Protein AF-A0A938VRF1-F1 (afdb_monomer)

Mean predicted aligned error: 13.58 Å

Foldseek 3Di:
DDDDDDDDDDPDPPPVPPPQPPVNVVVCVVVLVVVVCVPVVVVCVVVVVVVVVVVVVVVVVVVLDPDDDDPVRCVVCVVVVNDPDPQAQPPPRPVLQPDLALSSLCSLLVLQLVLLVLLLVLVVQLVVLCVSQVDPPPPPDDGDVVSVCSCVVPSVVSNVSSVVSNVNSLVSSVVSCVVNVSVVSNVVVVVVSVVVVVVSVVVVVVVVVVVVVPDDDDD

pLDDT: mean 71.85, std 14.75, range [42.22, 96.75]

Sequence (219 aa):
MAAAAPPALRPAAQGTERRATFAEELKQLPAWFERTRGTWRGRLAVVGVSAFLGLLVWLVLTRMIPGSLSPAELAGRVLALEAPWSPVPSLDDPRVQRDTGLGTAARIGAPFIIATFWFVAAYHLDRSARRTFRTSLVPGEGHSLAYGITAIGCVFPLIILGLVAGTWGLFALLTWAATQQAWPATIAVLALMLGFAGAVRLANGLLDRRDTLRAPRPR

Secondary structure (DSSP, 8-state):
-PPPPPPP-PPP---------HHHHHHHHHHHHHHHHTTHHHHHHHHHHHHHHHHHHHHHHHHHS-S---HHHHHHHHHTT--SS-SS--TT-HHHHH--SHHHHHHHTHHHHHHHHHHHHHHHHHHHHHHHS-----TTPPPPHHHHHHIIIIIHHHHHHHHHHHHHHHHHHHHHHHHHT-HHHHHHHHHHHHHHHHHHHHHHHHHHHHHHHHSPPP-

Structure (mmCIF, N/CA/C/O backbone):
data_AF-A0A938VRF1-F1
#
_entry.id   AF-A0A938VRF1-F1
#
loop_
_atom_site.group_PDB
_atom_site.id
_atom_site.type_symbol
_atom_site.label_atom_id
_atom_site.label_alt_id
_atom_site.label_comp_id
_atom_site.label_asym_id
_atom_site.label_entity_id
_atom_site.label_seq_id
_atom_site.pdbx_PDB_ins_code
_atom_site.Cartn_x
_atom_site.Cartn_y
_atom_site.Cartn_z
_atom_site.occupancy
_atom_site.B_iso_or_equiv
_atom_site.auth_seq_id
_atom_site.auth_comp_id
_atom_site.auth_asym_id
_atom_site.auth_atom_id
_atom_site.pdbx_PDB_model_num
ATOM 1 N N . MET A 1 1 ? 69.745 -7.690 -20.571 1.00 46.97 1 MET A N 1
ATOM 2 C CA . MET A 1 1 ? 68.313 -7.989 -20.352 1.00 46.97 1 MET A CA 1
ATOM 3 C C . MET A 1 1 ? 67.522 -6.746 -20.721 1.00 46.97 1 MET A C 1
ATOM 5 O O . MET A 1 1 ? 67.597 -5.766 -19.996 1.00 46.97 1 MET A O 1
ATOM 9 N N . ALA A 1 2 ? 66.881 -6.739 -21.891 1.00 42.22 2 ALA A N 1
ATOM 10 C CA . ALA A 1 2 ? 66.100 -5.600 -22.371 1.00 42.22 2 ALA A CA 1
ATOM 11 C C . ALA A 1 2 ? 64.643 -5.756 -21.909 1.00 42.22 2 ALA A C 1
ATOM 13 O O . ALA A 1 2 ? 64.017 -6.777 -22.190 1.00 42.22 2 ALA A O 1
ATOM 14 N N . ALA A 1 3 ? 64.132 -4.775 -21.163 1.00 52.09 3 ALA A N 1
ATOM 15 C CA . ALA A 1 3 ? 62.747 -4.747 -20.710 1.00 52.09 3 ALA A CA 1
ATOM 16 C C . ALA A 1 3 ? 61.825 -4.449 -21.902 1.00 52.09 3 ALA A C 1
ATOM 18 O O . ALA A 1 3 ? 61.960 -3.413 -22.553 1.00 52.09 3 ALA A O 1
ATOM 19 N N . ALA A 1 4 ? 60.910 -5.372 -22.203 1.00 58.31 4 ALA A N 1
ATOM 20 C CA . ALA A 1 4 ? 59.905 -5.187 -23.240 1.00 58.31 4 ALA A CA 1
ATOM 21 C C . ALA A 1 4 ? 58.943 -4.060 -22.834 1.00 58.31 4 ALA A C 1
ATOM 23 O O . ALA A 1 4 ? 58.348 -4.099 -21.756 1.00 58.31 4 ALA A O 1
ATOM 24 N N . ALA A 1 5 ? 58.810 -3.050 -23.695 1.00 65.44 5 ALA A N 1
ATOM 25 C CA . ALA A 1 5 ? 57.874 -1.953 -23.494 1.00 65.44 5 ALA A CA 1
ATOM 26 C C . ALA A 1 5 ? 56.422 -2.476 -23.506 1.00 65.44 5 ALA A C 1
ATOM 28 O O . ALA A 1 5 ? 56.088 -3.316 -24.349 1.00 65.44 5 ALA A O 1
ATOM 29 N N . PRO A 1 6 ? 55.551 -2.004 -22.593 1.00 66.69 6 PRO A N 1
ATOM 30 C CA . PRO A 1 6 ? 54.160 -2.429 -22.554 1.00 66.69 6 PRO A CA 1
ATOM 31 C C . PRO A 1 6 ? 53.427 -2.021 -23.845 1.00 66.69 6 PRO A C 1
ATOM 33 O O . PRO A 1 6 ? 53.694 -0.947 -24.393 1.00 66.69 6 PRO A O 1
ATOM 36 N N . PRO A 1 7 ? 52.503 -2.860 -24.347 1.00 65.12 7 PRO A N 1
ATOM 37 C CA . PRO A 1 7 ? 51.778 -2.587 -25.580 1.00 65.12 7 PRO A CA 1
ATOM 38 C C . PRO A 1 7 ? 50.942 -1.311 -25.440 1.00 65.12 7 PRO A C 1
ATOM 40 O O . PRO A 1 7 ? 50.187 -1.144 -24.482 1.00 65.12 7 PRO A O 1
ATOM 43 N N . ALA A 1 8 ? 51.079 -0.416 -26.419 1.00 65.94 8 ALA A N 1
ATOM 44 C CA . ALA A 1 8 ? 50.323 0.824 -26.495 1.00 65.94 8 ALA A CA 1
ATOM 45 C C . ALA A 1 8 ? 48.814 0.528 -26.507 1.00 65.94 8 ALA A C 1
ATOM 47 O O . ALA A 1 8 ? 48.309 -0.174 -27.388 1.00 65.94 8 ALA A O 1
ATOM 48 N N . LEU A 1 9 ? 48.098 1.072 -25.520 1.00 60.31 9 LEU A N 1
ATOM 49 C CA . LEU A 1 9 ? 46.640 1.047 -25.465 1.00 60.31 9 LEU A CA 1
ATOM 50 C C . LEU A 1 9 ? 46.100 1.721 -26.731 1.00 60.31 9 LEU A C 1
ATOM 52 O O . LEU A 1 9 ? 46.307 2.916 -26.944 1.00 60.31 9 LEU A O 1
ATOM 56 N N . ARG A 1 10 ? 45.425 0.948 -27.591 1.00 57.81 10 ARG A N 1
ATOM 57 C CA . ARG A 1 10 ? 44.712 1.506 -28.744 1.00 57.81 10 ARG A CA 1
ATOM 58 C C . ARG A 1 10 ? 43.669 2.499 -28.221 1.00 57.81 10 ARG A C 1
ATOM 60 O O . ARG A 1 10 ? 42.908 2.118 -27.329 1.00 57.81 10 ARG A O 1
ATOM 67 N N . PRO A 1 11 ? 43.608 3.732 -28.753 1.00 53.81 11 PRO A N 1
ATOM 68 C CA . PRO A 1 11 ? 42.558 4.667 -28.387 1.00 53.81 11 PRO A CA 1
ATOM 69 C C . PRO A 1 11 ? 41.220 3.994 -28.683 1.00 53.81 11 PRO A C 1
ATOM 71 O O . PRO A 1 11 ? 40.970 3.566 -29.813 1.00 53.81 11 PRO A O 1
ATOM 74 N N . ALA A 1 12 ? 40.406 3.827 -27.640 1.00 57.06 12 ALA A N 1
ATOM 75 C CA . ALA A 1 12 ? 39.049 3.335 -27.778 1.00 57.06 12 ALA A CA 1
ATOM 76 C C . ALA A 1 12 ? 38.365 4.222 -28.816 1.00 57.06 12 ALA A C 1
ATOM 78 O O . ALA A 1 12 ? 38.307 5.441 -28.647 1.00 57.06 12 ALA A O 1
ATOM 79 N N . ALA A 1 13 ? 37.938 3.616 -29.924 1.00 51.91 13 ALA A N 1
ATOM 80 C CA . ALA A 1 13 ? 37.176 4.310 -30.940 1.00 51.91 13 ALA A CA 1
ATOM 81 C C . ALA A 1 13 ? 35.995 4.975 -30.229 1.00 51.91 13 ALA A C 1
ATOM 83 O O . ALA A 1 13 ? 35.133 4.284 -29.687 1.00 51.91 13 ALA A O 1
ATOM 84 N N . GLN A 1 14 ? 36.001 6.308 -30.178 1.00 49.12 14 GLN A N 1
ATOM 85 C CA . GLN A 1 14 ? 34.858 7.104 -29.761 1.00 49.12 14 GLN A CA 1
ATOM 86 C C . GLN A 1 14 ? 33.780 6.898 -30.823 1.00 49.12 14 GLN A C 1
ATOM 88 O O . GLN A 1 14 ? 33.615 7.700 -31.740 1.00 49.12 14 GLN A O 1
ATOM 93 N N . GLY A 1 15 ? 33.086 5.762 -30.738 1.00 50.22 15 GLY A N 1
ATOM 94 C CA . GLY A 1 15 ? 31.792 5.601 -31.359 1.00 50.22 15 GLY A CA 1
ATOM 95 C C . GLY A 1 15 ? 30.953 6.740 -30.820 1.00 50.22 15 GLY A C 1
ATOM 96 O O . GLY A 1 15 ? 30.733 6.842 -29.615 1.00 50.22 15 GLY A O 1
ATOM 97 N N . THR A 1 16 ? 30.572 7.656 -31.697 1.00 51.38 16 THR A N 1
ATOM 98 C CA . THR A 1 16 ? 29.577 8.672 -31.398 1.00 51.38 16 THR A CA 1
ATOM 99 C C . THR A 1 16 ? 28.269 7.927 -31.174 1.00 51.38 16 THR A C 1
ATOM 101 O O . THR A 1 16 ? 27.477 7.736 -32.093 1.00 51.38 16 THR A O 1
ATOM 104 N N . GLU A 1 17 ? 28.083 7.426 -29.950 1.00 52.28 17 GLU A N 1
ATOM 105 C CA . GLU A 1 17 ? 26.829 6.877 -29.460 1.00 52.28 17 GLU A CA 1
ATOM 106 C C . GLU A 1 17 ? 25.813 8.002 -29.530 1.00 52.28 17 GLU A C 1
ATOM 108 O O . GLU A 1 17 ? 25.687 8.871 -28.662 1.00 52.28 17 GLU A O 1
ATOM 113 N N . ARG A 1 18 ? 25.140 8.036 -30.673 1.00 57.16 18 ARG A N 1
ATOM 114 C CA . ARG A 1 18 ? 24.023 8.910 -30.938 1.00 57.16 18 ARG A CA 1
ATOM 115 C C . ARG A 1 18 ? 22.974 8.537 -29.902 1.00 57.16 18 ARG A C 1
ATOM 117 O O . ARG A 1 18 ? 22.308 7.517 -30.052 1.00 57.16 18 ARG A O 1
ATOM 124 N N . ARG A 1 19 ? 22.886 9.329 -28.825 1.00 56.84 19 ARG A N 1
ATOM 125 C CA . ARG A 1 19 ? 21.838 9.196 -27.809 1.00 56.84 19 ARG A CA 1
ATOM 126 C C . ARG A 1 19 ? 20.518 9.020 -28.543 1.00 56.84 19 ARG A C 1
ATOM 128 O O . ARG A 1 19 ? 20.143 9.902 -29.321 1.00 56.84 19 ARG A O 1
ATOM 135 N N . ALA A 1 20 ? 19.868 7.879 -28.326 1.00 60.19 20 ALA A N 1
ATOM 136 C CA . ALA A 1 20 ? 18.557 7.622 -28.892 1.00 60.19 20 ALA A CA 1
ATOM 137 C C . ALA A 1 20 ? 17.658 8.810 -28.548 1.00 60.19 20 ALA A C 1
ATOM 139 O O . ALA A 1 20 ? 17.603 9.265 -27.401 1.00 60.19 20 ALA A O 1
ATOM 140 N N . THR A 1 21 ? 17.018 9.378 -29.562 1.00 69.12 21 THR A N 1
ATOM 141 C CA . THR A 1 21 ? 16.115 10.505 -29.333 1.00 69.12 21 THR A CA 1
ATOM 142 C C . THR A 1 21 ? 14.896 10.015 -28.551 1.00 69.12 21 THR A C 1
ATOM 144 O O . THR A 1 21 ? 14.487 8.864 -28.678 1.00 69.12 21 THR A O 1
ATOM 147 N N . PHE A 1 22 ? 14.270 10.882 -27.752 1.00 56.31 22 PHE A N 1
ATOM 148 C CA . PHE A 1 22 ? 13.069 10.541 -26.972 1.00 56.31 22 PHE A CA 1
ATOM 149 C C . PHE A 1 22 ? 11.973 9.861 -27.817 1.00 56.31 22 PHE A C 1
ATOM 151 O O . PHE A 1 22 ? 11.306 8.926 -27.379 1.00 56.31 22 PHE A O 1
ATOM 158 N N . ALA A 1 23 ? 11.833 10.291 -29.073 1.00 68.19 23 ALA A N 1
ATOM 159 C CA . ALA A 1 23 ? 10.910 9.696 -30.031 1.00 68.19 23 ALA A CA 1
ATOM 160 C C . ALA A 1 23 ? 11.277 8.248 -30.411 1.00 68.19 23 ALA A C 1
ATOM 162 O O . ALA A 1 23 ? 10.386 7.443 -30.673 1.00 68.19 23 ALA A O 1
ATOM 163 N N . GLU A 1 24 ? 12.562 7.895 -30.443 1.00 69.88 24 GLU A N 1
ATOM 164 C CA . GLU A 1 24 ? 13.025 6.525 -30.683 1.00 69.88 24 GLU A CA 1
ATOM 165 C C . GLU A 1 24 ? 12.810 5.633 -29.457 1.00 69.88 24 GLU A C 1
ATOM 167 O O . GLU A 1 24 ? 12.367 4.498 -29.625 1.00 69.88 24 GLU A O 1
ATOM 172 N N . GLU A 1 25 ? 13.010 6.143 -28.236 1.00 61.78 25 GLU A N 1
ATOM 173 C CA . GLU A 1 25 ? 12.662 5.408 -27.008 1.00 61.78 25 GLU A CA 1
ATOM 174 C C . GLU A 1 25 ? 11.148 5.132 -26.926 1.00 61.78 25 GLU A C 1
ATOM 176 O O . GLU A 1 25 ? 10.729 4.005 -26.649 1.00 61.78 25 GLU A O 1
ATOM 181 N N . LEU A 1 26 ? 10.306 6.119 -27.263 1.00 63.97 26 LEU A N 1
ATOM 182 C CA . LEU A 1 26 ? 8.848 5.947 -27.324 1.00 63.97 26 LEU A CA 1
ATOM 183 C C . LEU A 1 26 ? 8.405 4.950 -28.404 1.00 63.97 26 LEU A C 1
ATOM 185 O O . LEU A 1 26 ? 7.428 4.227 -28.215 1.00 63.97 26 LEU A O 1
ATOM 189 N N . LYS A 1 27 ? 9.122 4.858 -29.528 1.00 72.31 27 LYS A N 1
ATOM 190 C CA . LYS A 1 27 ? 8.840 3.854 -30.568 1.00 72.31 27 LYS A CA 1
ATOM 191 C C . LYS A 1 27 ? 9.210 2.434 -30.143 1.00 72.31 27 LYS A C 1
ATOM 193 O O . LYS A 1 27 ? 8.680 1.482 -30.710 1.00 72.31 27 LYS A O 1
ATOM 198 N N . GLN A 1 28 ? 10.080 2.270 -29.147 1.00 63.25 28 GLN A N 1
ATOM 199 C CA . GLN A 1 28 ? 10.445 0.959 -28.605 1.00 63.25 28 GLN A CA 1
ATOM 200 C C . GLN A 1 28 ? 9.479 0.465 -27.520 1.00 63.25 28 GLN A C 1
ATOM 202 O O . GLN A 1 28 ? 9.463 -0.729 -27.231 1.00 63.25 28 GLN A O 1
ATOM 207 N N . LEU A 1 29 ? 8.632 1.336 -26.962 1.00 54.84 29 LEU A N 1
ATOM 208 C CA . LEU A 1 29 ? 7.629 0.987 -25.946 1.00 54.84 29 LEU A CA 1
ATOM 209 C C . LEU A 1 29 ? 6.643 -0.118 -26.393 1.00 54.84 29 LEU A C 1
ATOM 211 O O . LEU A 1 29 ? 6.410 -1.043 -25.616 1.00 54.84 29 LEU A O 1
ATOM 215 N N . PRO A 1 30 ? 6.098 -0.119 -27.625 1.00 64.00 30 PRO A N 1
ATOM 216 C CA . PRO A 1 30 ? 5.231 -1.200 -28.107 1.00 64.00 30 PRO A CA 1
ATOM 217 C C . PRO A 1 30 ? 5.966 -2.539 -28.265 1.00 64.00 30 PRO A C 1
ATOM 219 O O . PRO A 1 30 ? 5.498 -3.567 -27.776 1.00 64.00 30 PRO A O 1
ATOM 222 N N . ALA A 1 31 ? 7.159 -2.524 -28.868 1.00 63.03 31 ALA A N 1
ATOM 223 C CA . ALA A 1 31 ? 8.006 -3.712 -28.998 1.00 63.03 31 ALA A CA 1
ATOM 224 C C . ALA A 1 31 ? 8.460 -4.237 -27.622 1.00 63.03 31 ALA A C 1
ATOM 226 O O . ALA A 1 31 ? 8.622 -5.442 -27.416 1.00 63.03 31 ALA A O 1
ATOM 227 N N . TRP A 1 32 ? 8.621 -3.338 -26.649 1.00 55.91 32 TRP A N 1
ATOM 228 C CA . TRP A 1 32 ? 8.834 -3.663 -25.245 1.00 55.91 32 TRP A CA 1
ATOM 229 C C . TRP A 1 32 ? 7.612 -4.350 -24.630 1.00 55.91 32 TRP A C 1
ATOM 231 O O . TRP A 1 32 ? 7.782 -5.406 -24.015 1.00 55.91 32 TRP A O 1
ATOM 241 N N . PHE A 1 33 ? 6.395 -3.831 -24.845 1.00 56.38 33 PHE A N 1
ATOM 242 C CA . PHE A 1 33 ? 5.142 -4.482 -24.436 1.00 56.38 33 PHE A CA 1
ATOM 243 C C . PHE A 1 33 ? 5.003 -5.887 -25.051 1.00 56.38 33 PHE A C 1
ATOM 245 O O . PHE A 1 33 ? 4.548 -6.817 -24.385 1.00 56.38 33 PHE A O 1
ATOM 252 N N . GLU A 1 34 ? 5.458 -6.088 -26.289 1.00 55.91 34 GLU A N 1
ATOM 253 C CA . GLU A 1 34 ? 5.467 -7.400 -26.946 1.00 55.91 34 GLU A CA 1
ATOM 254 C C . GLU A 1 34 ? 6.535 -8.350 -26.407 1.00 55.91 34 GLU A C 1
ATOM 256 O O . GLU A 1 34 ? 6.239 -9.507 -26.111 1.00 55.91 34 GLU A O 1
ATOM 261 N N . ARG A 1 35 ? 7.767 -7.886 -26.183 1.00 55.47 35 ARG A N 1
ATOM 262 C CA . ARG A 1 35 ? 8.837 -8.725 -25.614 1.00 55.47 35 ARG A CA 1
ATOM 263 C C . ARG A 1 35 ? 8.510 -9.148 -24.182 1.00 55.47 35 ARG A C 1
ATOM 265 O O . ARG A 1 35 ? 8.845 -10.244 -23.735 1.00 55.47 35 ARG A O 1
ATOM 272 N N . THR A 1 36 ? 7.771 -8.302 -23.477 1.00 49.38 36 THR A N 1
ATOM 273 C CA . THR A 1 36 ? 7.249 -8.606 -22.156 1.00 49.38 36 THR A CA 1
ATOM 274 C C . THR A 1 36 ? 6.018 -9.536 -22.161 1.00 49.38 36 THR A C 1
ATOM 276 O O . THR A 1 36 ? 5.775 -10.193 -21.145 1.00 49.38 36 THR A O 1
ATOM 279 N N . ARG A 1 37 ? 5.313 -9.733 -23.292 1.00 46.88 37 ARG A N 1
ATOM 280 C CA . ARG A 1 37 ? 4.251 -10.761 -23.435 1.00 46.88 37 ARG A CA 1
ATOM 281 C C . ARG A 1 37 ? 4.771 -12.203 -23.363 1.00 46.88 37 ARG A C 1
ATOM 283 O O . ARG A 1 37 ? 4.011 -13.086 -22.975 1.00 46.88 37 ARG A O 1
ATOM 290 N N . GLY A 1 38 ? 6.052 -12.466 -23.644 1.00 47.62 38 GLY A N 1
ATOM 291 C CA . GLY A 1 38 ? 6.621 -13.829 -23.682 1.00 47.62 38 GLY A CA 1
ATOM 292 C C . GLY A 1 38 ? 6.593 -14.605 -22.352 1.00 47.62 38 GLY A C 1
ATOM 293 O O . GLY A 1 38 ? 6.710 -15.826 -22.337 1.00 47.62 38 GLY A O 1
ATOM 294 N N . THR A 1 39 ? 6.367 -13.926 -21.222 1.00 60.56 39 THR A N 1
ATOM 295 C CA . THR A 1 39 ? 6.180 -14.536 -19.887 1.00 60.56 39 THR A CA 1
ATOM 296 C C . THR A 1 39 ? 4.720 -14.479 -19.421 1.00 60.56 39 THR A C 1
ATOM 298 O O . THR A 1 39 ? 4.440 -14.457 -18.222 1.00 60.56 39 THR A O 1
ATOM 301 N N . TRP A 1 40 ? 3.778 -14.472 -20.372 1.00 53.50 40 TRP A N 1
ATOM 302 C CA . TRP A 1 40 ? 2.325 -14.392 -20.177 1.00 53.50 40 TRP A CA 1
ATOM 303 C C . TRP A 1 40 ? 1.804 -15.260 -19.026 1.00 53.50 40 TRP A C 1
ATOM 305 O O . TRP A 1 40 ? 1.057 -14.758 -18.198 1.00 53.50 40 TRP A O 1
ATOM 315 N N . ARG A 1 41 ? 2.259 -16.514 -18.889 1.00 58.59 41 ARG A N 1
ATOM 316 C CA . ARG A 1 41 ? 1.815 -17.417 -17.808 1.00 58.59 41 ARG A CA 1
ATOM 317 C C . ARG A 1 41 ? 2.251 -16.959 -1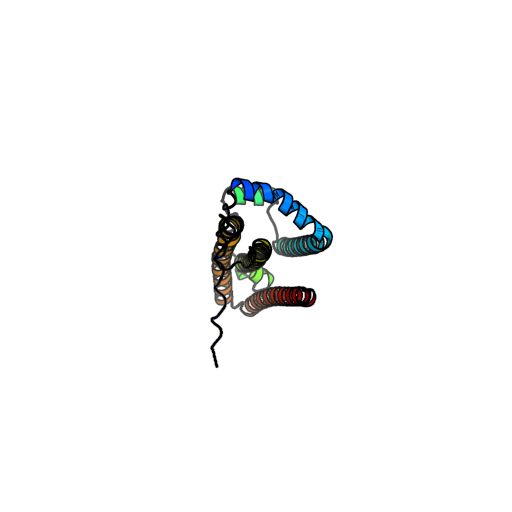6.414 1.00 58.59 41 ARG A C 1
ATOM 319 O O . ARG A 1 41 ? 1.465 -17.020 -15.478 1.00 58.59 41 ARG A O 1
ATOM 326 N N . GLY A 1 42 ? 3.486 -16.474 -16.274 1.00 56.44 42 GLY A N 1
ATOM 327 C CA . GLY A 1 42 ? 3.994 -15.959 -14.999 1.00 56.44 42 GLY A CA 1
ATOM 328 C C . GLY A 1 42 ? 3.352 -14.625 -14.627 1.00 56.44 42 GLY A C 1
ATOM 329 O O . GLY A 1 42 ? 3.026 -14.395 -13.469 1.00 56.44 42 GLY A O 1
ATOM 330 N N . ARG A 1 43 ? 3.096 -13.770 -15.621 1.00 54.28 43 ARG A N 1
ATOM 331 C CA . ARG A 1 43 ? 2.414 -12.487 -15.414 1.00 54.28 43 ARG A CA 1
ATOM 332 C C . ARG A 1 43 ? 0.937 -12.653 -15.138 1.00 54.28 43 ARG A C 1
ATOM 334 O O . ARG A 1 43 ? 0.442 -11.981 -14.255 1.00 54.28 43 ARG A O 1
ATOM 341 N N . LEU A 1 44 ? 0.255 -13.564 -15.826 1.00 62.78 44 LEU A N 1
ATOM 342 C CA . LEU A 1 44 ? -1.112 -13.942 -15.492 1.00 62.78 44 LEU A CA 1
ATOM 343 C C . LEU A 1 44 ? -1.206 -14.518 -14.091 1.00 62.78 44 LEU A C 1
ATOM 345 O O . LEU A 1 44 ? -2.163 -14.223 -13.396 1.00 62.78 44 LEU A O 1
ATOM 349 N N . ALA A 1 45 ? -0.234 -15.332 -13.674 1.00 62.00 45 ALA A N 1
ATOM 350 C CA . ALA A 1 45 ? -0.221 -15.853 -12.318 1.00 62.00 45 ALA A CA 1
ATOM 351 C C . ALA A 1 45 ? -0.045 -14.715 -11.308 1.00 62.00 45 ALA A C 1
ATOM 353 O O . ALA A 1 45 ? -0.789 -14.656 -10.343 1.00 62.00 45 ALA A O 1
ATOM 354 N N . VAL A 1 46 ? 0.870 -13.771 -11.546 1.00 52.62 46 VAL A N 1
ATOM 355 C CA . VAL A 1 46 ? 1.073 -12.623 -10.646 1.00 52.62 46 VAL A CA 1
ATOM 356 C C . VAL A 1 46 ? -0.123 -11.671 -10.667 1.00 52.62 46 VAL A C 1
ATOM 358 O O . VAL A 1 46 ? -0.647 -11.364 -9.611 1.00 52.62 46 VAL A O 1
ATOM 361 N N . VAL A 1 47 ? -0.604 -11.251 -11.838 1.00 58.72 47 VAL A N 1
ATOM 362 C CA . VAL A 1 47 ? -1.786 -10.385 -11.989 1.00 58.72 47 VAL A CA 1
ATOM 363 C C . VAL A 1 47 ? -3.030 -11.077 -11.450 1.00 58.72 47 VAL A C 1
ATOM 365 O O . VAL A 1 47 ? -3.812 -10.442 -10.764 1.00 58.72 47 VAL A O 1
ATOM 368 N N . GLY A 1 48 ? -3.195 -12.374 -11.699 1.00 64.62 48 GLY A N 1
ATOM 369 C CA . GLY A 1 48 ? -4.297 -13.180 -11.187 1.00 64.62 48 GLY A CA 1
ATOM 370 C C . GLY A 1 48 ? -4.244 -13.324 -9.672 1.00 64.62 48 GLY A C 1
ATOM 371 O O . GLY A 1 48 ? -5.253 -13.113 -9.018 1.00 64.62 48 GLY A O 1
ATOM 372 N N . VAL A 1 49 ? -3.070 -13.593 -9.095 1.00 61.53 49 VAL A N 1
ATOM 373 C CA . VAL A 1 49 ? -2.871 -13.654 -7.639 1.00 61.53 49 VAL A CA 1
ATOM 374 C C . VAL A 1 49 ? -3.067 -12.278 -7.008 1.00 61.53 49 VAL A C 1
ATOM 376 O O . VAL A 1 49 ? -3.743 -12.183 -5.994 1.00 61.53 49 VAL A O 1
ATOM 379 N N . SER A 1 50 ? -2.551 -11.206 -7.610 1.00 52.56 50 SER A N 1
ATOM 380 C CA . SER A 1 50 ? -2.735 -9.830 -7.137 1.00 52.56 50 SER A CA 1
ATOM 381 C C . SER A 1 50 ? -4.183 -9.362 -7.262 1.00 52.56 50 SER A C 1
ATOM 383 O O . SER A 1 50 ? -4.685 -8.735 -6.338 1.00 52.56 50 SER A O 1
ATOM 385 N N . ALA A 1 51 ? -4.875 -9.689 -8.354 1.00 64.31 51 ALA A N 1
ATOM 386 C CA . ALA A 1 51 ? -6.292 -9.393 -8.540 1.00 64.31 51 ALA A CA 1
ATOM 387 C C . ALA A 1 51 ? -7.157 -10.230 -7.597 1.00 64.31 51 ALA A C 1
ATOM 389 O O . ALA A 1 51 ? -8.106 -9.707 -7.033 1.00 64.31 51 ALA A O 1
ATOM 390 N N . PHE A 1 52 ? -6.805 -11.497 -7.366 1.00 71.19 52 PHE A N 1
ATOM 391 C CA . PHE A 1 52 ? -7.485 -12.363 -6.410 1.00 71.19 52 PHE A CA 1
ATOM 392 C C . PHE A 1 52 ? -7.282 -11.883 -4.971 1.00 71.19 52 PHE A C 1
ATOM 394 O O . PHE A 1 52 ? -8.255 -11.758 -4.243 1.00 71.19 52 PHE A O 1
ATOM 401 N N . LEU A 1 53 ? -6.053 -11.547 -4.567 1.00 61.06 53 LEU A N 1
ATOM 402 C CA . LEU A 1 53 ? -5.759 -10.950 -3.259 1.00 61.06 53 LEU A CA 1
ATOM 403 C C . LEU A 1 53 ? -6.426 -9.584 -3.109 1.00 61.06 53 LEU A C 1
ATOM 405 O O . LEU A 1 53 ? -7.002 -9.314 -2.065 1.00 61.06 53 LEU A O 1
ATOM 409 N N . GLY A 1 54 ? -6.397 -8.747 -4.147 1.00 60.62 54 GLY A N 1
ATOM 410 C CA . GLY A 1 54 ? -7.079 -7.456 -4.172 1.00 60.62 54 GLY A CA 1
ATOM 411 C C . GLY A 1 54 ? -8.592 -7.605 -4.042 1.00 60.62 54 GLY A C 1
ATOM 412 O O . GLY A 1 54 ? -9.200 -6.911 -3.236 1.00 60.62 54 GLY A O 1
ATOM 413 N N . LEU A 1 55 ? -9.192 -8.561 -4.757 1.00 64.75 55 LEU A N 1
ATOM 414 C CA . LEU A 1 55 ? -10.612 -8.899 -4.667 1.00 64.75 55 LEU A CA 1
ATOM 415 C C . LEU A 1 55 ? -10.962 -9.505 -3.304 1.00 64.75 55 LEU A C 1
ATOM 417 O O . LEU A 1 55 ? -12.007 -9.183 -2.757 1.00 64.75 55 LEU A O 1
ATOM 421 N N . LEU A 1 56 ? -10.100 -10.348 -2.735 1.00 66.81 56 LEU A N 1
ATOM 422 C CA . LEU A 1 56 ? -10.283 -10.934 -1.409 1.00 66.81 56 LEU A CA 1
ATOM 423 C C . LEU A 1 56 ? -10.234 -9.846 -0.334 1.00 66.81 56 LEU A C 1
ATOM 425 O O . LEU A 1 56 ? -11.130 -9.777 0.498 1.00 66.81 56 LEU A O 1
ATOM 429 N N . VAL A 1 57 ? -9.235 -8.963 -0.384 1.00 63.59 57 VAL A N 1
ATOM 430 C CA . VAL A 1 57 ? -9.124 -7.798 0.503 1.00 63.59 57 VAL A CA 1
ATOM 431 C C . VAL A 1 57 ? -10.334 -6.888 0.319 1.00 63.59 57 VAL A C 1
ATOM 433 O O . VAL A 1 57 ? -10.941 -6.494 1.305 1.00 63.59 57 VAL A O 1
ATOM 436 N N . TRP A 1 58 ? -10.752 -6.623 -0.918 1.00 64.31 58 TRP A N 1
ATOM 437 C CA . TRP A 1 58 ? -11.955 -5.849 -1.219 1.00 64.31 58 TRP A CA 1
ATOM 438 C C . TRP A 1 58 ? -13.225 -6.490 -0.650 1.00 64.31 58 TRP A C 1
ATOM 440 O O . TRP A 1 58 ? -14.034 -5.807 -0.028 1.00 64.31 58 TRP A O 1
ATOM 450 N N . LEU A 1 59 ? -13.409 -7.800 -0.817 1.00 67.38 59 LEU A N 1
ATOM 451 C CA . LEU A 1 59 ? -14.546 -8.549 -0.278 1.00 67.38 59 LEU A CA 1
ATOM 452 C C . LEU A 1 59 ? -14.537 -8.556 1.252 1.00 67.38 59 LEU A C 1
ATOM 454 O O . LEU A 1 59 ? -15.581 -8.371 1.869 1.00 67.38 59 LEU A O 1
ATOM 458 N N . VAL A 1 60 ? -13.369 -8.718 1.874 1.00 66.19 60 VAL A N 1
ATOM 459 C CA . VAL A 1 60 ? -13.216 -8.629 3.330 1.00 66.19 60 VAL A CA 1
ATOM 460 C C . VAL A 1 60 ? -13.547 -7.217 3.805 1.00 66.19 60 VAL A C 1
ATOM 462 O O . VAL A 1 60 ? -14.352 -7.068 4.717 1.00 66.19 60 VAL A O 1
ATOM 465 N N . LEU A 1 61 ? -13.019 -6.179 3.152 1.00 54.28 61 LEU A N 1
ATOM 466 C CA . LEU A 1 61 ? -13.296 -4.784 3.493 1.00 54.28 61 LEU A CA 1
ATOM 467 C C . LEU A 1 61 ? -14.779 -4.440 3.314 1.00 54.28 61 LEU A C 1
ATOM 469 O O . LEU A 1 61 ? -15.376 -3.870 4.218 1.00 54.28 61 LEU A O 1
ATOM 473 N N . THR A 1 62 ? -15.412 -4.841 2.211 1.00 56.59 62 THR A N 1
ATOM 474 C CA . THR A 1 62 ? -16.845 -4.591 1.962 1.00 56.59 62 THR A CA 1
ATOM 475 C C . THR A 1 62 ? -17.756 -5.380 2.898 1.00 56.59 62 THR A C 1
ATOM 477 O O . THR A 1 62 ? -18.774 -4.854 3.332 1.00 56.59 62 THR A O 1
ATOM 480 N N . ARG A 1 63 ? -17.392 -6.607 3.293 1.00 60.69 63 ARG A N 1
ATOM 481 C CA . ARG A 1 63 ? -18.105 -7.347 4.352 1.00 60.69 63 ARG A CA 1
ATOM 482 C C . ARG A 1 63 ? -17.878 -6.748 5.735 1.00 60.69 63 ARG A C 1
ATOM 484 O O . ARG A 1 63 ? -18.747 -6.865 6.595 1.00 60.69 63 ARG A O 1
ATOM 491 N N . MET A 1 64 ? -16.735 -6.104 5.946 1.00 52.59 64 MET A N 1
ATOM 492 C CA . MET A 1 64 ? -16.417 -5.408 7.184 1.00 52.59 64 MET A CA 1
ATOM 493 C C . MET A 1 64 ? -16.937 -3.972 7.230 1.00 52.59 64 MET A C 1
ATOM 495 O O . MET A 1 64 ? -16.899 -3.403 8.312 1.00 52.59 64 MET A O 1
ATOM 499 N N . ILE A 1 65 ? -17.457 -3.382 6.150 1.00 50.31 65 ILE A N 1
ATOM 500 C CA . ILE A 1 65 ? -18.073 -2.044 6.143 1.00 50.31 65 ILE A CA 1
ATOM 501 C C . ILE A 1 65 ? -19.602 -2.213 6.013 1.00 50.31 65 ILE A C 1
ATOM 503 O O . ILE A 1 65 ? -20.111 -2.409 4.912 1.00 50.31 65 ILE A O 1
ATOM 507 N N . PRO A 1 66 ? -20.362 -2.199 7.125 1.00 43.84 66 PRO A N 1
ATOM 508 C CA . PRO A 1 66 ? -21.808 -2.387 7.096 1.00 43.84 66 PRO A CA 1
ATOM 509 C C . PRO A 1 66 ? -22.507 -1.143 6.526 1.00 43.84 66 PRO A C 1
ATOM 511 O O . PRO A 1 66 ? -22.640 -0.146 7.231 1.00 43.84 66 PRO A O 1
ATOM 514 N N . GLY A 1 67 ? -22.975 -1.233 5.271 1.00 57.75 67 GLY A N 1
ATOM 515 C CA . GLY A 1 67 ? -23.724 -0.180 4.557 1.00 57.75 67 GLY A CA 1
ATOM 516 C C . GLY A 1 67 ? -22.844 1.038 4.227 1.00 57.75 67 GLY A C 1
ATOM 517 O O . GLY A 1 67 ? -21.939 1.377 4.969 1.00 57.75 67 GLY A O 1
ATOM 518 N N . SER A 1 68 ? -22.994 1.776 3.132 1.00 50.28 68 SER A N 1
ATOM 519 C CA . SER A 1 68 ? -24.249 2.210 2.522 1.00 50.28 68 SER A CA 1
ATOM 520 C C . SER A 1 68 ? -24.005 2.969 1.203 1.00 50.28 68 SER A C 1
ATOM 522 O O . SER A 1 68 ? -24.690 3.951 0.942 1.00 50.28 68 SER A O 1
ATOM 524 N N . LEU A 1 69 ? -22.994 2.613 0.403 1.00 56.22 69 LEU A N 1
ATOM 525 C CA . LEU A 1 69 ? -22.704 3.351 -0.834 1.00 56.22 69 LEU A CA 1
ATOM 526 C C . LEU A 1 69 ? -22.577 2.405 -2.019 1.00 56.22 69 LEU A C 1
ATOM 528 O O . LEU A 1 69 ? -21.797 1.450 -1.994 1.00 56.22 69 LEU A O 1
ATOM 532 N N . SER A 1 70 ? -23.360 2.684 -3.059 1.00 68.44 70 SER A N 1
ATOM 533 C CA . SER A 1 70 ? -23.215 2.008 -4.342 1.00 68.44 70 SER A CA 1
ATOM 534 C C . SER A 1 70 ? -21.840 2.336 -4.957 1.00 68.44 70 SER A C 1
ATOM 536 O O . SER A 1 70 ? -21.305 3.426 -4.731 1.00 68.44 70 SER A O 1
ATOM 538 N N . PRO A 1 71 ? -21.234 1.439 -5.760 1.00 60.28 71 PRO A N 1
ATOM 539 C CA . PRO A 1 71 ? -19.940 1.702 -6.400 1.00 60.28 71 PRO A CA 1
ATOM 540 C C . PRO A 1 71 ? -19.920 2.990 -7.238 1.00 60.28 71 PRO A C 1
ATOM 542 O O . PRO A 1 71 ? -18.902 3.677 -7.295 1.00 60.28 71 PRO A O 1
ATOM 545 N N . ALA A 1 72 ? -21.055 3.333 -7.855 1.00 66.31 72 ALA A N 1
ATOM 546 C CA . ALA A 1 72 ? -21.222 4.553 -8.637 1.00 66.31 72 ALA A CA 1
ATOM 547 C C . ALA A 1 72 ? -21.205 5.817 -7.761 1.00 66.31 72 ALA A C 1
ATOM 549 O O . ALA A 1 72 ? -20.555 6.793 -8.125 1.00 66.31 72 ALA A O 1
ATOM 550 N N . GLU A 1 73 ? -21.842 5.797 -6.586 1.00 65.00 73 GLU A N 1
ATOM 551 C CA . GLU A 1 73 ? -21.750 6.905 -5.625 1.00 65.00 73 GLU A CA 1
ATOM 552 C C . GLU A 1 73 ? -20.341 7.056 -5.063 1.00 65.00 73 GLU A C 1
ATOM 554 O O . GLU A 1 73 ? -19.858 8.175 -4.912 1.00 65.00 73 GLU A O 1
ATOM 559 N N . LEU A 1 74 ? -19.659 5.943 -4.778 1.00 58.19 74 LEU A N 1
ATOM 560 C CA . LEU A 1 74 ? -18.278 5.982 -4.307 1.00 58.19 74 LEU A CA 1
ATOM 561 C C . LEU A 1 74 ? -17.368 6.643 -5.355 1.00 58.19 74 LEU A C 1
ATOM 563 O O . LEU A 1 74 ? -16.601 7.544 -5.023 1.00 58.19 74 LEU A O 1
ATOM 567 N N . ALA A 1 75 ? -17.493 6.240 -6.623 1.00 55.66 75 ALA A N 1
ATOM 568 C CA . ALA A 1 75 ? -16.737 6.822 -7.728 1.00 55.66 75 ALA A CA 1
ATOM 569 C C . ALA A 1 75 ? -17.081 8.304 -7.948 1.00 55.66 75 ALA A C 1
ATOM 571 O O . ALA A 1 75 ? -16.175 9.123 -8.090 1.00 55.66 75 ALA A O 1
ATOM 572 N N . GLY A 1 76 ? -18.370 8.658 -7.921 1.00 64.75 76 GLY A N 1
ATOM 573 C CA . GLY A 1 76 ? -18.836 10.035 -8.083 1.00 64.75 76 GLY A CA 1
ATOM 574 C C . GLY A 1 76 ? -18.298 10.969 -7.002 1.00 64.75 76 GLY A C 1
ATOM 575 O O . GLY A 1 76 ? -17.804 12.047 -7.318 1.00 64.75 76 GLY A O 1
ATOM 576 N N . ARG A 1 77 ? -18.302 10.537 -5.736 1.00 59.09 77 ARG A N 1
ATOM 577 C CA . ARG A 1 77 ? -17.787 11.365 -4.640 1.00 59.09 77 ARG A CA 1
ATOM 578 C C . ARG A 1 77 ? -16.258 11.461 -4.618 1.00 59.09 77 ARG A C 1
ATOM 580 O O . ARG A 1 77 ? -15.718 12.526 -4.348 1.00 59.09 77 ARG A O 1
ATOM 587 N N . VAL A 1 78 ? -15.546 10.388 -4.983 1.00 53.56 78 VAL A N 1
ATOM 588 C CA . VAL A 1 78 ? -14.083 10.439 -5.180 1.00 53.56 78 VAL A CA 1
ATOM 589 C C . VAL A 1 78 ? -13.712 11.425 -6.293 1.00 53.56 78 VAL A C 1
ATOM 591 O O . VAL A 1 78 ? -12.785 12.213 -6.122 1.00 53.56 78 VAL A O 1
ATOM 594 N N . LEU A 1 79 ? -14.445 11.417 -7.411 1.00 59.59 79 LEU A N 1
ATOM 595 C CA . LEU A 1 79 ? -14.232 12.350 -8.524 1.00 59.59 79 LEU A CA 1
ATOM 596 C C . LEU A 1 79 ? -14.600 13.796 -8.167 1.00 59.59 79 LEU A C 1
ATOM 598 O O . LEU A 1 79 ? -13.960 14.720 -8.657 1.00 59.59 79 LEU A O 1
ATOM 602 N N . ALA A 1 80 ? -15.595 13.992 -7.301 1.00 65.94 80 ALA A N 1
ATOM 603 C CA . ALA A 1 80 ? -16.003 15.306 -6.815 1.00 65.94 80 ALA A CA 1
ATOM 604 C C . ALA A 1 80 ? -15.061 15.892 -5.747 1.00 65.94 80 ALA A C 1
ATOM 606 O O . ALA A 1 80 ? -15.301 17.006 -5.293 1.00 65.94 80 ALA A O 1
ATOM 607 N N . LEU A 1 81 ? -14.026 15.156 -5.309 1.00 51.69 81 LEU A N 1
ATOM 608 C CA . LEU A 1 81 ? -13.167 15.493 -4.157 1.00 51.69 81 LEU A CA 1
ATOM 609 C C . LEU A 1 81 ? -13.927 15.701 -2.831 1.00 51.69 81 LEU A C 1
ATOM 611 O O . LEU A 1 81 ? -13.309 15.967 -1.800 1.00 51.69 81 LEU A O 1
ATOM 615 N N . GLU A 1 82 ? -15.245 15.517 -2.815 1.00 47.69 82 GLU A N 1
ATOM 616 C CA . GLU A 1 82 ? -16.041 15.390 -1.607 1.00 47.69 82 GLU A CA 1
ATOM 617 C C . GLU A 1 82 ? -15.727 14.027 -1.009 1.00 47.69 82 GLU A C 1
ATOM 619 O O . GLU A 1 82 ? -16.294 13.022 -1.418 1.00 47.69 82 GLU A O 1
ATOM 624 N N . ALA A 1 83 ? -14.799 13.940 -0.061 1.00 48.09 83 ALA A N 1
ATOM 625 C CA . ALA A 1 83 ? -14.572 12.679 0.629 1.00 48.09 83 ALA A CA 1
ATOM 626 C C . ALA A 1 83 ? -15.857 12.300 1.420 1.00 48.09 83 ALA A C 1
ATOM 628 O O . ALA A 1 83 ? -16.119 12.924 2.445 1.00 48.09 83 ALA A O 1
ATOM 629 N N . PRO A 1 84 ? -16.647 11.256 1.045 1.00 42.28 84 PRO A N 1
ATOM 630 C CA . PRO A 1 84 ? -17.793 10.766 1.839 1.00 42.28 84 PRO A CA 1
ATOM 631 C C . PRO A 1 84 ? -17.438 10.249 3.233 1.00 42.28 84 PRO A C 1
ATOM 633 O O . PRO A 1 84 ? -18.304 9.838 3.999 1.00 42.28 84 PRO A O 1
ATOM 636 N N . TRP A 1 85 ? -16.152 10.179 3.512 1.00 49.59 85 TRP A N 1
ATOM 637 C CA . TRP A 1 85 ? -15.517 9.550 4.633 1.00 49.59 85 TRP A CA 1
ATOM 638 C C . TRP A 1 85 ? -15.025 10.739 5.439 1.00 49.59 85 TRP A C 1
ATOM 640 O O . TRP A 1 85 ? -14.108 11.428 4.996 1.00 49.59 85 TRP A O 1
ATOM 650 N N . SER A 1 86 ? -15.599 10.972 6.621 1.00 48.69 86 SER A N 1
ATOM 651 C CA . SER A 1 86 ? -14.766 11.544 7.676 1.00 48.69 86 SER A CA 1
ATOM 652 C C . SER A 1 86 ? -13.596 10.563 7.804 1.00 48.69 86 SER A C 1
ATOM 654 O O . SER A 1 86 ? -13.849 9.403 8.142 1.00 48.69 86 SER A O 1
ATOM 656 N N . PRO A 1 87 ? -12.356 10.935 7.425 1.00 57.88 87 PRO A N 1
ATOM 657 C CA . PRO A 1 87 ? -11.276 9.969 7.190 1.00 57.88 87 PRO A CA 1
ATOM 658 C C . PRO A 1 87 ? -10.872 9.214 8.461 1.00 57.88 87 PRO A C 1
ATOM 660 O O . PRO A 1 87 ? -10.139 8.230 8.406 1.00 57.88 87 PRO A O 1
ATOM 663 N N . VAL A 1 88 ? -11.388 9.661 9.599 1.00 55.59 88 VAL A N 1
ATOM 664 C CA . VAL A 1 88 ? -11.413 8.962 10.869 1.00 55.59 88 VAL A CA 1
ATOM 665 C C . VAL A 1 88 ? -12.823 9.183 11.422 1.00 55.59 88 VAL A C 1
ATOM 667 O O . VAL A 1 88 ? -13.283 10.334 11.428 1.00 55.59 88 VAL A O 1
ATOM 670 N N . PRO A 1 89 ? -13.559 8.134 11.824 1.00 62.41 89 PRO A N 1
ATOM 671 C CA . PRO A 1 89 ? -14.781 8.352 12.584 1.00 62.41 89 PRO A CA 1
ATOM 672 C C . PRO A 1 89 ? -14.415 9.167 13.828 1.00 62.41 89 PRO A C 1
ATOM 674 O O . PRO A 1 89 ? -13.376 8.923 14.444 1.00 62.41 89 PRO A O 1
ATOM 677 N N . SER A 1 90 ? -15.218 10.184 14.144 1.00 67.06 90 SER A N 1
ATOM 678 C CA . SER A 1 90 ? -14.980 11.023 15.321 1.00 67.06 90 SER A CA 1
ATOM 679 C C . SER A 1 90 ? -14.761 10.137 16.553 1.00 67.06 90 SER A C 1
ATOM 681 O O . SER A 1 90 ? -15.394 9.087 16.676 1.00 67.06 90 SER A O 1
ATOM 683 N N . LEU A 1 91 ? -13.911 10.558 17.493 1.00 63.16 91 LEU A N 1
ATOM 684 C CA . LEU A 1 91 ? -13.860 9.916 18.816 1.00 63.16 91 LEU A CA 1
ATOM 685 C C . LEU A 1 91 ? -15.238 9.953 19.510 1.00 63.16 91 LEU A C 1
ATOM 687 O O . LEU A 1 91 ? -15.535 9.107 20.355 1.00 63.16 91 LEU A O 1
ATOM 691 N N . ASP A 1 92 ? -16.096 10.881 19.087 1.00 71.25 92 ASP A N 1
ATOM 692 C CA . ASP A 1 92 ? -17.481 11.023 19.526 1.00 71.25 92 ASP A CA 1
ATOM 693 C C . ASP A 1 92 ? -18.469 10.138 18.744 1.00 71.25 92 ASP A C 1
ATOM 695 O O . ASP A 1 92 ? -19.662 10.134 19.045 1.00 71.25 92 ASP A O 1
ATOM 699 N N . ASP A 1 93 ? -18.016 9.383 17.735 1.00 71.19 93 ASP A N 1
ATOM 700 C CA . ASP A 1 93 ? -18.887 8.479 16.983 1.00 71.19 93 ASP A CA 1
ATOM 701 C C . ASP A 1 93 ? -19.333 7.319 17.898 1.00 71.19 93 ASP A C 1
ATOM 703 O O . ASP A 1 93 ? -18.501 6.531 18.368 1.00 71.19 93 ASP A O 1
ATOM 707 N N . PRO A 1 94 ? -20.647 7.142 18.136 1.00 71.81 94 PRO A N 1
ATOM 708 C CA . PRO A 1 94 ? -21.158 6.105 19.029 1.00 71.81 94 PRO A CA 1
ATOM 709 C C . PRO A 1 94 ? -20.808 4.683 18.570 1.00 71.81 94 PRO A C 1
ATOM 711 O O . PRO A 1 94 ? -20.846 3.754 19.377 1.00 71.81 94 PRO A O 1
ATOM 714 N N . ARG A 1 95 ? -20.465 4.478 17.291 1.00 67.38 95 ARG A N 1
ATOM 715 C CA . ARG A 1 95 ? -19.988 3.185 16.776 1.00 67.38 95 ARG A CA 1
ATOM 716 C C . ARG A 1 95 ? -18.567 2.877 17.244 1.00 67.38 95 ARG A C 1
ATOM 718 O O . ARG A 1 95 ? -18.254 1.717 17.479 1.00 67.38 95 ARG A O 1
ATOM 725 N N . VAL A 1 96 ? -17.735 3.904 17.394 1.00 68.38 96 VAL A N 1
ATOM 726 C CA . VAL A 1 96 ? -16.335 3.801 17.831 1.00 68.38 96 VAL A CA 1
ATOM 727 C C . VAL A 1 96 ? -16.231 3.641 19.344 1.00 68.38 96 VAL A C 1
ATOM 729 O O . VAL A 1 96 ? -15.342 2.947 19.827 1.00 68.38 96 VAL A O 1
ATOM 732 N N . GLN A 1 97 ? -17.157 4.246 20.088 1.00 77.62 97 GLN A N 1
ATOM 733 C CA . GLN A 1 97 ? -17.192 4.164 21.551 1.00 77.62 97 GLN A CA 1
ATOM 734 C C . GLN A 1 97 ? -17.689 2.813 22.078 1.00 77.62 97 GLN A C 1
ATOM 736 O O . GLN A 1 97 ? -17.400 2.446 23.212 1.00 77.62 97 GLN A O 1
ATOM 741 N N . ARG A 1 98 ? -18.475 2.077 21.283 1.00 79.31 98 ARG A N 1
ATOM 742 C CA . ARG A 1 98 ? -19.118 0.830 21.731 1.00 79.31 98 ARG A CA 1
ATOM 743 C C . ARG A 1 98 ? -18.334 -0.433 21.398 1.00 79.31 98 ARG A C 1
ATOM 745 O O . ARG A 1 98 ? -18.627 -1.471 21.981 1.00 79.31 98 ARG A O 1
ATOM 752 N N . ASP A 1 99 ? -17.386 -0.368 20.466 1.00 84.44 99 ASP A N 1
ATOM 753 C CA . ASP A 1 99 ? -16.683 -1.546 19.963 1.00 84.44 99 ASP A CA 1
ATOM 754 C C . ASP A 1 99 ? -15.164 -1.340 19.955 1.00 84.44 99 ASP A C 1
ATOM 756 O O . ASP A 1 99 ? -14.626 -0.520 19.214 1.00 84.44 99 ASP A O 1
ATOM 760 N N . THR A 1 100 ? -14.465 -2.133 20.768 1.00 89.50 100 THR A N 1
ATOM 761 C CA . THR A 1 100 ? -12.996 -2.185 20.846 1.00 89.50 100 THR A CA 1
ATOM 762 C C . THR A 1 100 ? -12.407 -3.357 20.056 1.00 89.50 100 THR A C 1
ATOM 764 O O . THR A 1 100 ? -11.216 -3.656 20.158 1.00 89.50 100 THR A O 1
ATOM 767 N N . GLY A 1 101 ? -13.233 -4.039 19.260 1.00 91.56 101 GLY A N 1
ATOM 768 C CA . GLY A 1 101 ? -12.855 -5.206 18.482 1.00 91.56 101 GLY A CA 1
ATOM 769 C C . GLY A 1 101 ? -11.915 -4.913 17.310 1.00 91.56 101 GLY A C 1
ATOM 770 O O . GLY A 1 101 ? -11.731 -3.780 16.856 1.00 91.56 101 GLY A O 1
ATOM 771 N N . LEU A 1 102 ? -11.350 -5.993 16.759 1.00 90.94 102 LEU A N 1
ATOM 772 C CA . LEU A 1 102 ? -10.418 -5.950 15.626 1.00 90.94 102 LEU A CA 1
ATOM 773 C C . LEU A 1 102 ? -11.017 -5.275 14.383 1.00 90.94 102 LEU A C 1
ATOM 775 O O . LEU A 1 102 ? -10.302 -4.599 13.652 1.00 90.94 102 LEU A O 1
ATOM 779 N N . GLY A 1 103 ? -12.322 -5.439 14.143 1.00 87.44 103 GLY A N 1
ATOM 780 C CA . GLY A 1 103 ? -13.003 -4.821 13.004 1.00 87.44 103 GLY A CA 1
ATOM 781 C C . GLY A 1 103 ? -13.000 -3.293 13.080 1.00 87.44 103 GLY A C 1
ATOM 782 O O . GLY A 1 103 ? -12.706 -2.629 12.088 1.00 87.44 103 GLY A O 1
ATOM 783 N N . THR A 1 104 ? -13.261 -2.733 14.262 1.00 88.44 104 THR A N 1
ATOM 784 C CA . THR A 1 104 ? -13.238 -1.281 14.480 1.00 88.44 104 THR A CA 1
ATOM 785 C C . THR A 1 104 ? -11.810 -0.739 14.423 1.00 88.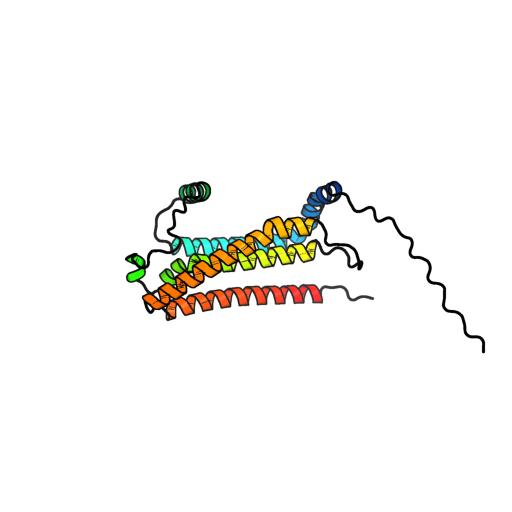44 104 THR A C 1
ATOM 787 O O . THR A 1 104 ? -11.570 0.240 13.716 1.00 88.44 104 THR A O 1
ATOM 790 N N . ALA A 1 105 ? -10.839 -1.452 15.007 1.00 89.88 105 ALA A N 1
ATOM 791 C CA . ALA A 1 105 ? -9.419 -1.136 14.842 1.00 89.88 105 ALA A CA 1
ATOM 792 C C . ALA A 1 105 ? -8.998 -1.118 13.358 1.00 89.88 105 ALA A C 1
ATOM 794 O O . ALA A 1 105 ? -8.350 -0.179 12.904 1.00 89.88 105 ALA A O 1
ATOM 795 N N . ALA A 1 106 ? -9.405 -2.117 12.569 1.00 89.44 106 ALA A N 1
ATOM 796 C CA . ALA A 1 106 ? -9.081 -2.194 11.146 1.00 89.44 106 ALA A CA 1
ATOM 797 C C . ALA A 1 106 ? -9.735 -1.072 10.325 1.00 89.44 106 ALA A C 1
ATOM 799 O O . ALA A 1 106 ? -9.115 -0.567 9.393 1.00 89.44 106 ALA A O 1
ATOM 800 N N . ARG A 1 107 ? -10.959 -0.650 10.670 1.00 86.38 107 ARG A N 1
ATOM 801 C CA . ARG A 1 107 ? -11.619 0.495 10.019 1.00 86.38 107 ARG A CA 1
ATOM 802 C C . ARG A 1 107 ? -10.910 1.809 10.326 1.00 86.38 107 ARG A C 1
ATOM 804 O O . ARG A 1 107 ? -10.669 2.587 9.412 1.00 86.38 107 ARG A O 1
ATOM 811 N N . ILE A 1 108 ? -10.552 2.046 11.586 1.00 86.31 108 ILE A N 1
ATOM 812 C CA . ILE A 1 108 ? -9.851 3.270 12.004 1.00 86.31 108 ILE A CA 1
ATOM 813 C C . ILE A 1 108 ? -8.439 3.301 11.414 1.00 86.31 108 ILE A C 1
ATOM 815 O O . ILE A 1 108 ? -8.006 4.313 10.871 1.00 86.31 108 ILE A O 1
ATOM 819 N N . GLY A 1 109 ? -7.750 2.161 11.439 1.00 88.81 109 GLY A N 1
ATOM 820 C CA . GLY A 1 109 ? -6.446 1.969 10.815 1.00 88.81 109 GLY A CA 1
ATOM 821 C C . GLY A 1 109 ? -6.491 1.772 9.296 1.00 88.81 109 GLY A C 1
ATOM 822 O O . GLY A 1 109 ? -5.446 1.506 8.705 1.00 88.81 109 GLY A O 1
ATOM 823 N N . ALA A 1 110 ? -7.649 1.888 8.634 1.00 88.69 110 ALA A N 1
ATOM 824 C CA . ALA A 1 110 ? -7.771 1.614 7.202 1.00 88.69 110 ALA A CA 1
ATOM 825 C C . ALA A 1 110 ? -6.818 2.459 6.337 1.00 88.69 110 ALA A C 1
ATOM 827 O O . ALA A 1 110 ? -6.184 1.873 5.457 1.00 88.69 110 ALA A O 1
ATOM 828 N N . PRO A 1 111 ? -6.611 3.772 6.589 1.00 87.38 111 PRO A N 1
ATOM 829 C CA . PRO A 1 111 ? -5.629 4.547 5.831 1.00 87.38 111 PRO A CA 1
ATOM 830 C C . PRO A 1 111 ? -4.208 3.978 5.952 1.00 87.38 111 PRO A C 1
ATOM 832 O O . PRO A 1 111 ? -3.483 3.921 4.962 1.00 87.38 111 PRO A O 1
ATOM 835 N N . PHE A 1 112 ? -3.838 3.460 7.129 1.00 91.88 112 PHE A N 1
ATOM 836 C CA . PHE A 1 112 ? -2.544 2.817 7.363 1.00 91.88 112 PHE A CA 1
ATOM 837 C C . PHE A 1 112 ? -2.419 1.462 6.658 1.00 91.88 112 PHE A C 1
ATOM 839 O O . PHE A 1 112 ? -1.391 1.163 6.042 1.00 91.88 112 PHE A O 1
ATOM 846 N N . ILE A 1 113 ? -3.479 0.654 6.693 1.00 90.44 113 ILE A N 1
ATOM 847 C CA . ILE A 1 113 ? -3.533 -0.630 5.987 1.00 90.44 113 ILE A CA 1
ATOM 848 C C . ILE A 1 113 ? -3.391 -0.393 4.477 1.00 90.44 113 ILE A C 1
ATOM 850 O O . ILE A 1 113 ? -2.523 -0.983 3.834 1.00 90.44 113 ILE A O 1
ATOM 854 N N . ILE A 1 114 ? -4.186 0.523 3.919 1.00 87.56 114 ILE A N 1
ATOM 855 C CA . ILE A 1 114 ? -4.165 0.886 2.496 1.00 87.56 114 ILE A CA 1
ATOM 856 C C . ILE A 1 114 ? -2.790 1.427 2.095 1.00 87.56 114 ILE A C 1
ATOM 858 O O . ILE A 1 114 ? -2.227 0.975 1.099 1.00 87.56 114 ILE A O 1
ATOM 862 N N . ALA A 1 115 ? -2.214 2.329 2.891 1.00 87.94 115 ALA A N 1
ATOM 863 C CA . ALA A 1 115 ? -0.863 2.839 2.685 1.00 87.94 115 ALA A CA 1
ATOM 864 C C . ALA A 1 115 ? 0.186 1.723 2.627 1.00 87.94 115 ALA A C 1
ATOM 866 O O . ALA A 1 115 ? 1.045 1.733 1.747 1.00 87.94 115 ALA A O 1
ATOM 867 N N . THR A 1 116 ? 0.097 0.731 3.516 1.00 89.06 116 THR A N 1
ATOM 868 C CA . THR A 1 116 ? 1.012 -0.420 3.528 1.00 89.06 116 THR A CA 1
ATOM 869 C C . THR A 1 116 ? 0.932 -1.209 2.219 1.00 89.06 116 THR A C 1
ATOM 871 O O . THR A 1 116 ? 1.964 -1.526 1.622 1.00 89.06 116 THR A O 1
ATOM 874 N N . PHE A 1 117 ? -0.279 -1.471 1.714 1.00 86.12 117 PHE A N 1
ATOM 875 C CA . PHE A 1 117 ? -0.465 -2.084 0.393 1.00 86.12 117 PHE A CA 1
ATOM 876 C C . PHE A 1 117 ? 0.106 -1.217 -0.733 1.00 86.12 117 PHE A C 1
ATOM 878 O O . PHE A 1 117 ? 0.777 -1.735 -1.629 1.00 86.12 117 PHE A O 1
ATOM 885 N N . TRP A 1 118 ? -0.108 0.097 -0.666 1.00 86.69 118 TRP A N 1
ATOM 886 C CA . TRP A 1 118 ? 0.412 1.062 -1.633 1.00 86.69 118 TRP A CA 1
ATOM 887 C C . TRP A 1 118 ? 1.940 1.060 -1.688 1.00 86.69 118 TRP A C 1
ATOM 889 O O . TRP A 1 118 ? 2.518 1.002 -2.772 1.00 86.69 118 TRP A O 1
ATOM 899 N N . PHE A 1 119 ? 2.602 1.047 -0.531 1.00 87.31 119 PHE A N 1
ATOM 900 C CA . PHE A 1 119 ? 4.057 0.960 -0.440 1.00 87.31 119 PHE A CA 1
ATOM 901 C C . PHE A 1 119 ? 4.596 -0.337 -1.026 1.00 87.31 119 PHE A C 1
ATOM 903 O O . PHE A 1 119 ? 5.589 -0.316 -1.753 1.00 87.31 119 PHE A O 1
ATOM 910 N N . VAL A 1 120 ? 3.935 -1.464 -0.754 1.00 86.12 120 VAL A N 1
ATOM 911 C CA . VAL A 1 120 ? 4.306 -2.745 -1.359 1.00 86.12 120 VAL A CA 1
ATOM 912 C C . VAL A 1 120 ? 4.163 -2.683 -2.881 1.00 86.12 120 VAL A C 1
ATOM 914 O O . VAL A 1 120 ? 5.087 -3.071 -3.598 1.00 86.12 120 VAL A O 1
ATOM 917 N N . ALA A 1 121 ? 3.055 -2.147 -3.394 1.00 81.50 121 ALA A N 1
ATOM 918 C CA . ALA A 1 121 ? 2.846 -1.987 -4.830 1.00 81.50 121 ALA A CA 1
ATOM 919 C C . ALA A 1 121 ? 3.909 -1.074 -5.466 1.00 81.50 121 ALA A C 1
ATOM 921 O O . ALA A 1 121 ? 4.526 -1.456 -6.461 1.00 81.50 121 ALA A O 1
ATOM 922 N N . ALA A 1 122 ? 4.186 0.083 -4.857 1.00 83.81 122 ALA A N 1
ATOM 923 C CA . ALA A 1 122 ? 5.213 1.021 -5.305 1.00 83.81 122 ALA A CA 1
ATOM 924 C C . ALA A 1 122 ? 6.605 0.373 -5.319 1.00 83.81 122 ALA A C 1
ATOM 926 O O . ALA A 1 122 ? 7.338 0.514 -6.296 1.00 83.81 122 ALA A O 1
ATOM 927 N N . TYR A 1 123 ? 6.942 -0.404 -4.287 1.00 87.62 123 TYR A N 1
ATOM 928 C CA . TYR A 1 123 ? 8.188 -1.167 -4.223 1.00 87.62 123 TYR A CA 1
ATOM 929 C C . TYR A 1 123 ? 8.312 -2.167 -5.379 1.00 87.62 123 TYR A C 1
ATOM 931 O O . TYR A 1 123 ? 9.357 -2.249 -6.025 1.00 87.62 123 TYR A O 1
ATOM 939 N N . HIS A 1 124 ? 7.252 -2.924 -5.668 1.00 84.44 124 HIS A N 1
ATOM 940 C CA . HIS A 1 124 ? 7.259 -3.881 -6.773 1.00 84.44 124 HIS A CA 1
ATOM 941 C C . HIS A 1 124 ? 7.341 -3.195 -8.140 1.00 84.44 124 HIS A C 1
ATOM 943 O O . HIS A 1 124 ? 8.078 -3.672 -9.008 1.00 84.44 124 HIS A O 1
ATOM 949 N N . LEU A 1 125 ? 6.643 -2.071 -8.321 1.00 79.69 125 LEU A N 1
ATOM 950 C CA . LEU A 1 125 ? 6.726 -1.256 -9.531 1.00 79.69 125 LEU A CA 1
ATOM 951 C C . LEU A 1 125 ? 8.145 -0.723 -9.735 1.00 79.69 125 LEU A C 1
ATOM 953 O O . LEU A 1 125 ? 8.730 -0.993 -10.783 1.00 79.69 125 LEU A O 1
ATOM 957 N N . ASP A 1 126 ? 8.738 -0.089 -8.721 1.00 85.00 126 ASP A N 1
ATOM 958 C CA . ASP A 1 126 ? 10.115 0.419 -8.766 1.00 85.00 126 ASP A CA 1
ATOM 959 C C . ASP A 1 126 ? 11.113 -0.696 -9.090 1.00 85.00 126 ASP A C 1
ATOM 961 O O . ASP A 1 126 ? 11.918 -0.602 -10.017 1.00 85.00 126 ASP A O 1
ATOM 965 N N . ARG A 1 127 ? 11.011 -1.823 -8.384 1.00 83.75 127 ARG A N 1
ATOM 966 C CA . ARG A 1 127 ? 11.873 -2.985 -8.598 1.00 83.75 127 ARG A CA 1
ATOM 967 C C . ARG A 1 127 ? 11.749 -3.542 -10.016 1.00 83.75 127 ARG A C 1
ATOM 969 O O . ARG A 1 127 ? 12.762 -3.883 -10.632 1.00 83.75 127 ARG A O 1
ATOM 976 N N . SER A 1 128 ? 10.527 -3.658 -10.533 1.00 80.12 128 SER A N 1
ATOM 977 C CA . SER A 1 128 ? 10.280 -4.132 -11.897 1.00 80.12 128 SER A CA 1
ATOM 978 C C . SER A 1 128 ? 10.835 -3.156 -12.937 1.00 80.12 128 SER A C 1
ATOM 980 O O . SER A 1 128 ? 11.494 -3.594 -13.883 1.00 80.12 128 SER A O 1
ATOM 982 N N . ALA A 1 129 ? 10.680 -1.849 -12.711 1.00 78.38 129 ALA A N 1
ATOM 983 C CA . ALA A 1 129 ? 11.225 -0.801 -13.560 1.00 78.38 129 ALA A CA 1
ATOM 984 C C . ALA A 1 129 ? 12.759 -0.861 -13.574 1.00 78.38 129 ALA A C 1
ATOM 986 O O . ALA A 1 129 ? 13.348 -0.943 -14.646 1.00 78.38 129 ALA A O 1
ATOM 987 N N . ARG A 1 130 ? 13.420 -0.960 -12.412 1.00 80.75 130 ARG A N 1
ATOM 988 C CA . ARG A 1 130 ? 14.889 -1.080 -12.320 1.00 80.75 130 ARG A CA 1
ATOM 989 C C . ARG A 1 130 ? 15.449 -2.301 -13.040 1.00 80.75 130 ARG A C 1
ATOM 991 O O . ARG A 1 130 ? 16.509 -2.215 -13.646 1.00 80.75 130 ARG A O 1
ATOM 998 N N . ARG A 1 131 ? 14.773 -3.452 -12.955 1.00 76.81 131 ARG A N 1
ATOM 999 C CA . ARG A 1 131 ? 15.194 -4.670 -13.677 1.00 76.81 131 ARG A CA 1
ATOM 1000 C C . ARG A 1 131 ? 15.074 -4.506 -15.182 1.00 76.81 131 ARG A C 1
ATOM 1002 O O . ARG A 1 131 ? 15.883 -5.047 -15.922 1.00 76.81 131 ARG A O 1
ATOM 1009 N N . THR A 1 132 ? 14.046 -3.787 -15.605 1.00 69.81 132 THR A N 1
ATOM 1010 C CA . THR A 1 132 ? 13.672 -3.661 -17.008 1.00 69.81 132 THR A CA 1
ATOM 1011 C C . THR A 1 132 ? 14.480 -2.583 -17.722 1.00 69.81 132 THR A C 1
ATOM 1013 O O . THR A 1 132 ? 14.915 -2.791 -18.847 1.00 69.81 132 THR A O 1
ATOM 1016 N N . PHE A 1 133 ? 14.717 -1.458 -17.050 1.00 69.88 133 PHE A N 1
ATOM 1017 C CA . PHE A 1 133 ? 15.481 -0.317 -17.553 1.00 69.88 133 PHE A CA 1
ATOM 1018 C C . PHE A 1 133 ? 16.928 -0.318 -17.062 1.00 69.88 133 PHE A C 1
ATOM 1020 O O . PHE A 1 133 ? 17.589 0.720 -17.085 1.00 69.88 133 PHE A O 1
ATOM 1027 N N . ARG A 1 134 ? 17.427 -1.471 -16.598 1.00 66.06 134 ARG A N 1
ATOM 1028 C CA . ARG A 1 134 ? 18.858 -1.672 -16.392 1.00 66.06 134 ARG A CA 1
ATOM 1029 C C . ARG A 1 134 ? 19.501 -1.628 -17.778 1.00 66.06 134 ARG A C 1
ATOM 1031 O O . ARG A 1 134 ? 19.576 -2.641 -18.470 1.00 66.06 134 ARG A O 1
ATOM 1038 N N . THR A 1 135 ? 19.885 -0.425 -18.195 1.00 52.09 135 THR A N 1
ATOM 1039 C CA . THR A 1 135 ? 20.817 -0.203 -19.293 1.00 52.09 135 THR A CA 1
ATOM 1040 C C . THR A 1 135 ? 22.018 -1.107 -19.053 1.00 52.09 135 THR A C 1
ATOM 1042 O O . THR A 1 135 ? 22.404 -1.362 -17.904 1.00 52.09 135 THR A O 1
ATOM 1045 N N . SER A 1 136 ? 22.525 -1.705 -20.130 1.00 50.56 136 SER A N 1
ATOM 1046 C CA . SER A 1 136 ? 23.695 -2.571 -20.057 1.00 50.56 136 SER A CA 1
ATOM 1047 C C . SER A 1 136 ? 24.787 -1.862 -19.252 1.00 50.56 136 SER A C 1
ATOM 1049 O O . SER A 1 136 ? 24.889 -0.643 -19.315 1.00 50.56 136 SER A O 1
ATOM 1051 N N . LEU A 1 137 ? 25.522 -2.606 -18.424 1.00 47.28 137 LEU A N 1
ATOM 1052 C CA . LEU A 1 137 ? 26.537 -2.105 -17.492 1.00 47.28 137 LEU A CA 1
ATOM 1053 C C . LEU A 1 137 ? 27.749 -1.480 -18.218 1.00 47.28 137 LEU A C 1
ATOM 1055 O O . LEU A 1 137 ? 28.876 -1.915 -18.003 1.00 47.28 137 LEU A O 1
ATOM 1059 N N . VAL A 1 138 ? 27.547 -0.484 -19.075 1.00 53.72 138 VAL A N 1
ATOM 1060 C CA . VAL A 1 138 ? 28.610 0.396 -19.546 1.00 53.72 138 VAL A CA 1
ATOM 1061 C C . VAL A 1 138 ? 28.745 1.487 -18.482 1.00 53.72 138 VAL A C 1
ATOM 1063 O O . VAL A 1 138 ? 27.823 2.288 -18.297 1.00 53.72 138 VAL A O 1
ATOM 1066 N N . PRO A 1 139 ? 29.838 1.506 -17.699 1.00 48.16 139 PRO A N 1
ATOM 1067 C CA . PRO A 1 139 ? 30.047 2.534 -16.689 1.00 48.16 139 PRO A CA 1
ATOM 1068 C C . PRO A 1 139 ? 30.100 3.903 -17.385 1.00 48.16 139 PRO A C 1
ATOM 1070 O O . PRO A 1 139 ? 31.049 4.183 -18.108 1.00 48.16 139 PRO A O 1
ATOM 1073 N N . GLY A 1 140 ? 29.071 4.735 -17.198 1.00 59.50 140 GLY A N 1
ATOM 1074 C CA . GLY A 1 140 ? 28.989 6.079 -17.786 1.00 59.50 140 GLY A CA 1
ATOM 1075 C C . GLY A 1 140 ? 27.697 6.386 -18.547 1.00 59.50 140 GLY A C 1
ATOM 1076 O O . GLY A 1 140 ? 27.380 7.562 -18.732 1.00 59.50 140 GLY A O 1
ATOM 1077 N N . GLU A 1 141 ? 26.907 5.379 -18.929 1.00 59.47 141 GLU A N 1
ATOM 1078 C CA . GLU A 1 141 ? 25.583 5.618 -19.511 1.00 59.47 141 GLU A CA 1
ATOM 1079 C C . GLU A 1 141 ? 24.565 5.938 -18.405 1.00 59.47 141 GLU A C 1
ATOM 1081 O O . GLU A 1 141 ? 24.335 5.149 -17.485 1.00 59.47 141 GLU A O 1
ATOM 1086 N N . GLY A 1 142 ? 23.968 7.132 -18.469 1.00 57.38 142 GLY A N 1
ATOM 1087 C CA . GLY A 1 142 ? 22.928 7.562 -17.534 1.00 57.38 142 GLY A CA 1
ATOM 1088 C C . GLY A 1 142 ? 21.715 6.622 -17.535 1.00 57.38 142 GLY A C 1
ATOM 1089 O O . GLY A 1 142 ? 21.472 5.884 -18.489 1.00 57.38 142 GLY A O 1
ATOM 1090 N N . HIS A 1 143 ? 20.931 6.647 -16.455 1.00 63.34 143 HIS A N 1
ATOM 1091 C CA . HIS A 1 143 ? 19.669 5.906 -16.392 1.00 63.34 143 HIS A CA 1
ATOM 1092 C C . HIS A 1 143 ? 18.763 6.258 -17.582 1.00 63.34 143 HIS A C 1
ATOM 1094 O O . HIS A 1 143 ? 18.642 7.432 -17.935 1.00 63.34 143 HIS A O 1
ATOM 1100 N N . SER A 1 144 ? 18.104 5.250 -18.169 1.00 68.81 144 SER A N 1
ATOM 1101 C CA . SER A 1 144 ? 17.138 5.466 -19.254 1.00 68.81 144 SER A CA 1
ATOM 1102 C C . SER A 1 144 ? 16.076 6.481 -18.824 1.00 68.81 144 SER A C 1
ATOM 1104 O O . SER A 1 144 ? 15.515 6.391 -17.727 1.00 68.81 144 SER A O 1
ATOM 1106 N N . LEU A 1 145 ? 15.778 7.446 -19.692 1.00 70.75 145 LEU A N 1
ATOM 1107 C CA . LEU A 1 145 ? 14.802 8.501 -19.424 1.00 70.75 145 LEU A CA 1
ATOM 1108 C C . LEU A 1 145 ? 13.404 7.911 -19.145 1.00 70.75 145 LEU A C 1
ATOM 1110 O O . LEU A 1 145 ? 12.683 8.415 -18.282 1.00 70.75 145 LEU A O 1
ATOM 1114 N N . ALA A 1 146 ? 13.069 6.770 -19.759 1.00 63.91 146 ALA A N 1
ATOM 1115 C CA . ALA A 1 146 ? 11.856 5.997 -19.474 1.00 63.91 146 ALA A CA 1
ATOM 1116 C C . ALA A 1 146 ? 11.749 5.521 -18.007 1.00 63.91 146 ALA A C 1
ATOM 1118 O O . ALA A 1 146 ? 10.655 5.521 -17.427 1.00 63.91 146 ALA A O 1
ATOM 1119 N N . TYR A 1 147 ? 12.875 5.169 -17.371 1.00 73.69 147 TYR A N 1
ATOM 1120 C CA . TYR A 1 147 ? 12.908 4.884 -15.933 1.00 73.69 147 TYR A CA 1
ATOM 1121 C C . TYR A 1 147 ? 12.610 6.144 -15.121 1.00 73.69 147 TYR A C 1
ATOM 1123 O O . TYR A 1 147 ? 11.796 6.087 -14.204 1.00 73.69 147 TYR A O 1
ATOM 1131 N N . GLY A 1 148 ? 13.209 7.280 -15.492 1.00 71.56 148 GLY A N 1
ATOM 1132 C CA . GLY A 1 148 ? 12.953 8.572 -14.852 1.00 71.56 148 GLY A CA 1
ATOM 1133 C C . GLY A 1 148 ? 11.470 8.946 -14.869 1.00 71.56 148 GLY A C 1
ATOM 1134 O O . GLY A 1 148 ? 10.909 9.266 -13.823 1.00 71.56 148 GLY A O 1
ATOM 1135 N N . ILE A 1 149 ? 10.803 8.809 -16.020 1.00 71.75 149 ILE A N 1
ATOM 1136 C CA . ILE A 1 149 ? 9.359 9.066 -16.150 1.00 71.75 149 ILE A CA 1
ATOM 1137 C C . ILE A 1 149 ? 8.543 8.117 -15.266 1.00 71.75 149 ILE A C 1
ATOM 1139 O O . ILE A 1 149 ? 7.630 8.562 -14.578 1.00 71.75 149 ILE A O 1
ATOM 1143 N N . THR A 1 150 ? 8.867 6.822 -15.244 1.00 70.38 150 THR A N 1
ATOM 1144 C CA . THR A 1 150 ? 8.129 5.842 -14.425 1.00 70.38 150 THR A CA 1
ATOM 1145 C C . THR A 1 150 ? 8.319 6.101 -12.928 1.00 70.38 150 THR A C 1
ATOM 1147 O O . THR A 1 150 ? 7.361 6.066 -12.152 1.00 70.38 150 THR A O 1
ATOM 1150 N N . ALA A 1 151 ? 9.552 6.392 -12.514 1.00 73.56 151 ALA A N 1
ATOM 1151 C CA . ALA A 1 151 ? 9.889 6.681 -11.129 1.00 73.56 151 ALA A CA 1
ATOM 1152 C C . ALA A 1 151 ? 9.205 7.969 -10.643 1.00 73.56 151 ALA A C 1
ATOM 1154 O O . ALA A 1 151 ? 8.576 7.962 -9.588 1.00 73.56 151 ALA A O 1
ATOM 1155 N N . ILE A 1 152 ? 9.271 9.050 -11.428 1.00 74.25 152 ILE A N 1
ATOM 1156 C CA . ILE A 1 152 ? 8.704 10.357 -11.065 1.00 74.25 152 ILE A CA 1
ATOM 1157 C C . ILE A 1 152 ? 7.180 10.373 -11.220 1.00 74.25 152 ILE A C 1
ATOM 1159 O O . ILE A 1 152 ? 6.486 10.888 -10.353 1.00 74.25 152 ILE A O 1
ATOM 1163 N N . GLY A 1 153 ? 6.646 9.821 -12.309 1.00 69.94 153 GLY A N 1
ATOM 1164 C CA . GLY A 1 153 ? 5.222 9.910 -12.640 1.00 69.94 153 GLY A CA 1
ATOM 1165 C C . GLY A 1 153 ? 4.342 8.890 -11.922 1.00 69.94 153 GLY A C 1
ATOM 1166 O O . GLY A 1 153 ? 3.154 9.137 -11.741 1.00 69.94 153 GL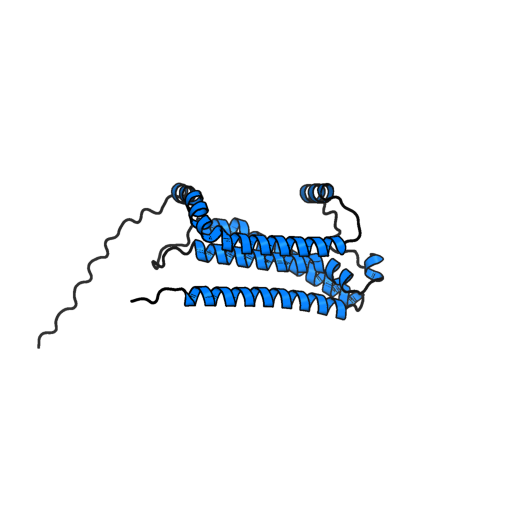Y A O 1
ATOM 1167 N N . CYS A 1 154 ? 4.899 7.749 -11.506 1.00 74.81 154 CYS A N 1
ATOM 1168 C CA . CYS A 1 154 ? 4.126 6.671 -10.890 1.00 74.81 154 CYS A CA 1
ATOM 1169 C C . CYS A 1 154 ? 4.615 6.358 -9.474 1.00 74.81 154 CYS A C 1
ATOM 1171 O O . CYS A 1 154 ? 3.870 6.527 -8.514 1.00 74.81 154 CYS A O 1
ATOM 1173 N N . VAL A 1 155 ? 5.876 5.947 -9.319 1.00 78.06 155 VAL A N 1
ATOM 1174 C CA . VAL A 1 155 ? 6.388 5.438 -8.033 1.00 78.06 155 VAL A CA 1
ATOM 1175 C C . VAL A 1 155 ? 6.410 6.525 -6.957 1.00 78.06 155 VAL A C 1
ATOM 1177 O O . VAL A 1 155 ? 5.959 6.291 -5.837 1.00 78.06 155 VAL A O 1
ATOM 1180 N N . PHE A 1 156 ? 6.910 7.716 -7.278 1.00 76.56 156 PHE A N 1
ATOM 1181 C CA . PHE A 1 156 ? 7.075 8.791 -6.305 1.00 76.56 156 PHE A CA 1
ATOM 1182 C C . PHE A 1 156 ? 5.737 9.309 -5.733 1.00 76.56 156 PHE A C 1
ATOM 1184 O O . PHE A 1 156 ? 5.609 9.345 -4.507 1.00 76.56 156 PHE A O 1
ATOM 1191 N N . PRO A 1 157 ? 4.698 9.605 -6.543 1.00 76.06 157 PRO A N 1
ATOM 1192 C CA . PRO A 1 157 ? 3.372 9.944 -6.030 1.00 76.06 157 PRO A CA 1
ATOM 1193 C C . PRO A 1 157 ? 2.765 8.842 -5.157 1.00 76.06 157 PRO A C 1
ATOM 1195 O O . PRO A 1 157 ? 2.187 9.144 -4.117 1.00 76.06 157 PRO A O 1
ATOM 1198 N N . LEU A 1 158 ? 2.936 7.568 -5.537 1.00 77.31 158 LEU A N 1
ATOM 1199 C CA . LEU A 1 158 ? 2.464 6.427 -4.741 1.00 77.31 158 LEU A CA 1
ATOM 1200 C C . LEU A 1 158 ? 3.144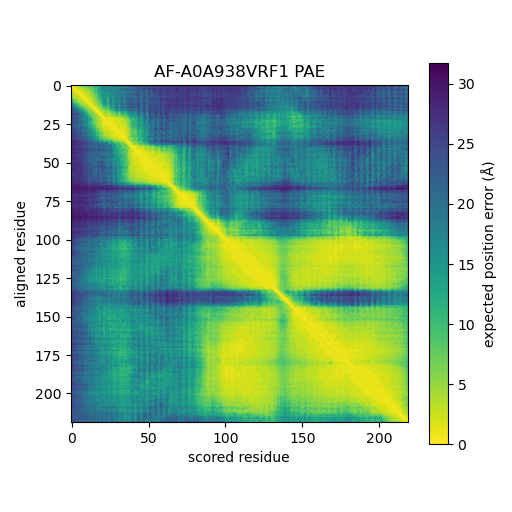 6.382 -3.363 1.00 77.31 158 LEU A C 1
ATOM 1202 O O . LEU A 1 158 ? 2.477 6.109 -2.367 1.00 77.31 158 LEU A O 1
ATOM 1206 N N . ILE A 1 159 ? 4.449 6.668 -3.302 1.00 82.44 159 ILE A N 1
ATOM 1207 C CA . ILE A 1 159 ? 5.221 6.736 -2.053 1.00 82.44 159 ILE A CA 1
ATOM 1208 C C . I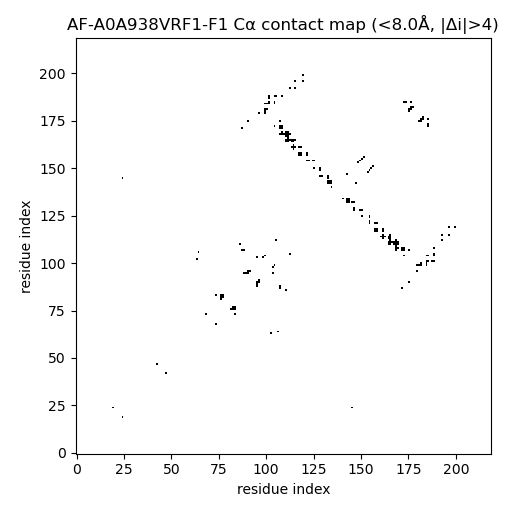LE A 1 159 ? 4.741 7.894 -1.180 1.00 82.44 159 ILE A C 1
ATOM 1210 O O . ILE A 1 159 ? 4.506 7.683 0.006 1.00 82.44 159 ILE A O 1
ATOM 1214 N N . ILE A 1 160 ? 4.576 9.099 -1.740 1.00 80.38 160 ILE A N 1
ATOM 1215 C CA . ILE A 1 160 ? 4.097 10.258 -0.972 1.00 80.38 160 ILE A CA 1
ATOM 1216 C C . ILE A 1 160 ? 2.690 9.999 -0.435 1.00 80.38 160 ILE A C 1
ATOM 1218 O O . ILE A 1 160 ? 2.450 10.189 0.756 1.00 80.38 160 ILE A O 1
ATOM 1222 N N . LEU A 1 161 ? 1.776 9.529 -1.287 1.00 77.81 161 LEU A N 1
ATOM 1223 C CA . LEU A 1 161 ? 0.401 9.242 -0.889 1.00 77.81 161 LEU A CA 1
ATOM 1224 C C . LEU A 1 161 ? 0.353 8.163 0.198 1.00 77.81 161 LEU A C 1
ATOM 1226 O O . LEU A 1 161 ? -0.336 8.331 1.203 1.00 77.81 161 LEU A O 1
ATOM 1230 N N . GLY A 1 162 ? 1.131 7.091 0.028 1.00 84.69 162 GLY A N 1
ATOM 1231 C CA . GLY A 1 162 ? 1.288 6.048 1.036 1.00 84.69 162 GLY A CA 1
ATOM 1232 C C . GLY A 1 162 ? 1.848 6.596 2.348 1.00 84.69 162 GLY A C 1
ATOM 1233 O O . GLY A 1 162 ? 1.359 6.238 3.414 1.00 84.69 162 GLY A O 1
ATOM 1234 N N . LEU A 1 163 ? 2.825 7.504 2.303 1.00 86.56 163 LEU A N 1
ATOM 1235 C CA . LEU A 1 163 ? 3.424 8.072 3.510 1.00 86.56 163 LEU A CA 1
ATOM 1236 C C . LEU A 1 163 ? 2.417 8.912 4.288 1.00 86.56 163 LEU A C 1
ATOM 1238 O O . LEU A 1 163 ? 2.263 8.704 5.487 1.00 86.56 163 LEU A O 1
ATOM 1242 N N . VAL A 1 164 ? 1.714 9.816 3.604 1.00 81.00 164 VAL A N 1
ATOM 1243 C CA . VAL A 1 164 ? 0.722 10.705 4.221 1.00 81.00 164 VAL A CA 1
ATOM 1244 C C . VAL A 1 164 ? -0.454 9.905 4.785 1.00 81.00 164 VAL A C 1
ATOM 1246 O O . VAL A 1 164 ? -0.817 10.083 5.945 1.00 81.00 164 VAL A O 1
ATOM 1249 N N . ALA A 1 165 ? -1.025 8.980 4.006 1.00 81.50 165 ALA A N 1
ATOM 1250 C CA . ALA A 1 165 ? -2.124 8.135 4.477 1.00 81.50 165 ALA A CA 1
ATOM 1251 C C . ALA A 1 165 ? -1.679 7.181 5.599 1.00 81.50 165 ALA A C 1
ATOM 1253 O O . ALA A 1 165 ? -2.435 6.916 6.536 1.00 81.50 165 ALA A O 1
ATOM 1254 N N . GLY A 1 166 ? -0.439 6.695 5.524 1.00 89.88 166 GLY A N 1
ATOM 1255 C CA . GLY A 1 166 ? 0.158 5.786 6.492 1.00 89.88 166 GLY A CA 1
ATOM 1256 C C . GLY A 1 166 ? 0.349 6.428 7.857 1.00 89.88 166 GLY A C 1
ATOM 1257 O O . GLY A 1 166 ? -0.110 5.882 8.859 1.00 89.88 166 GLY A O 1
ATOM 1258 N N . THR A 1 167 ? 0.989 7.597 7.902 1.00 86.88 167 THR A N 1
ATOM 1259 C CA . THR A 1 167 ? 1.208 8.332 9.155 1.00 86.88 167 THR A CA 1
ATOM 1260 C C . THR A 1 167 ? -0.110 8.776 9.771 1.00 86.88 167 THR A C 1
ATOM 1262 O O . THR A 1 167 ? -0.310 8.587 10.970 1.00 86.88 167 THR A O 1
ATOM 1265 N N . TRP A 1 168 ? -1.035 9.280 8.950 1.00 86.75 168 TRP A N 1
ATOM 1266 C CA . TRP A 1 168 ? -2.371 9.663 9.392 1.00 86.75 168 TRP A CA 1
ATOM 1267 C C . TRP A 1 168 ? -3.139 8.485 10.005 1.00 86.75 168 TR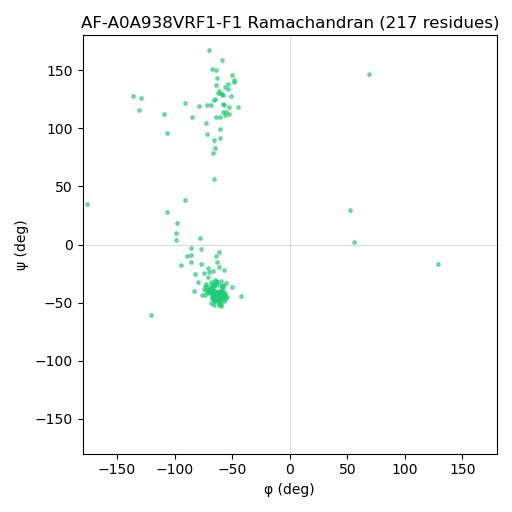P A C 1
ATOM 1269 O O . TRP A 1 168 ? -3.608 8.573 11.138 1.00 86.75 168 TRP A O 1
ATOM 1279 N N . GLY A 1 169 ? -3.234 7.359 9.289 1.00 87.75 169 GLY A N 1
ATOM 1280 C CA . GLY A 1 169 ? -3.957 6.178 9.764 1.00 87.75 169 GLY A CA 1
ATOM 1281 C C . GLY A 1 169 ? -3.331 5.545 11.004 1.00 87.75 169 GLY A C 1
ATOM 1282 O O . GLY A 1 169 ? -4.053 5.066 11.876 1.00 87.75 169 GLY A O 1
ATOM 1283 N N . LEU A 1 170 ? -1.998 5.566 11.111 1.00 92.06 170 LEU A N 1
ATOM 1284 C CA . LEU A 1 170 ? -1.298 5.068 12.291 1.00 92.06 170 LEU A CA 1
ATOM 1285 C C . LEU A 1 170 ? -1.588 5.954 13.503 1.00 92.06 170 LEU A C 1
ATOM 1287 O O . LEU A 1 170 ? -1.911 5.434 14.567 1.00 92.06 170 LEU A O 1
ATOM 1291 N N . PHE A 1 171 ? -1.513 7.276 13.341 1.00 88.75 171 PHE A N 1
ATOM 1292 C CA . PHE A 1 171 ? -1.832 8.213 14.414 1.00 88.75 171 PHE A CA 1
ATOM 1293 C C . PHE A 1 171 ? -3.283 8.050 14.875 1.00 88.75 171 PHE A C 1
ATOM 1295 O O . PHE A 1 171 ? -3.520 7.854 16.061 1.00 88.75 171 PHE A O 1
ATOM 1302 N N . ALA A 1 172 ? -4.237 8.016 13.940 1.00 86.06 172 ALA A N 1
ATOM 1303 C CA . ALA A 1 172 ? -5.650 7.790 14.238 1.00 86.06 172 ALA A CA 1
ATOM 1304 C C . ALA A 1 172 ? -5.882 6.495 15.035 1.00 86.06 172 ALA A C 1
ATOM 1306 O O . ALA A 1 172 ? -6.599 6.501 16.037 1.00 86.06 172 ALA A O 1
ATOM 1307 N N . LEU A 1 173 ? -5.235 5.398 14.624 1.00 91.19 173 LEU A N 1
ATOM 1308 C CA . LEU A 1 173 ? -5.329 4.112 15.308 1.00 91.19 173 LEU A CA 1
ATOM 1309 C C . LEU A 1 173 ? -4.742 4.170 16.726 1.00 91.19 173 LEU A C 1
ATOM 1311 O O . LEU A 1 173 ? -5.370 3.677 17.658 1.00 91.19 173 LEU A O 1
ATOM 1315 N N . LEU A 1 174 ? -3.566 4.779 16.904 1.00 92.31 174 LEU A N 1
ATOM 1316 C CA . LEU A 1 174 ? -2.913 4.892 18.212 1.00 92.31 174 LEU A CA 1
ATOM 1317 C C . LEU A 1 174 ? -3.688 5.804 19.168 1.00 92.31 174 LEU A C 1
ATOM 1319 O O . LEU A 1 174 ? -3.852 5.463 20.338 1.00 92.31 174 LEU A O 1
ATOM 1323 N N . THR A 1 175 ? -4.197 6.936 18.679 1.00 88.06 175 THR A N 1
ATOM 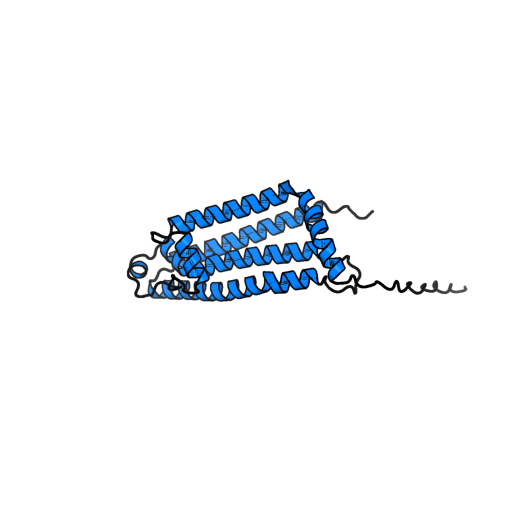1324 C CA . THR A 1 175 ? -5.041 7.837 19.469 1.00 88.06 175 THR A CA 1
ATOM 1325 C C . THR A 1 175 ? -6.316 7.127 19.907 1.00 88.06 175 THR A C 1
ATOM 1327 O O . THR A 1 175 ? -6.639 7.144 21.091 1.00 88.06 175 THR A O 1
ATOM 1330 N N . TRP A 1 176 ? -6.997 6.428 18.994 1.00 89.38 176 TRP A N 1
ATOM 1331 C CA . TRP A 1 176 ? -8.166 5.620 19.340 1.00 89.38 176 TRP A CA 1
ATOM 1332 C C . TRP A 1 176 ? -7.842 4.539 20.378 1.00 89.38 176 TRP A C 1
ATOM 1334 O O . TRP A 1 176 ? -8.567 4.399 21.362 1.00 89.38 176 TRP A O 1
ATOM 1344 N N . ALA A 1 177 ? -6.736 3.811 20.197 1.00 92.75 177 ALA A N 1
ATOM 1345 C CA . ALA A 1 177 ? -6.298 2.771 21.123 1.00 92.75 177 ALA A CA 1
ATOM 1346 C C . ALA A 1 177 ? -6.076 3.322 22.535 1.00 92.75 177 ALA A C 1
ATOM 1348 O O . ALA A 1 177 ? -6.494 2.696 23.508 1.00 92.75 177 ALA A O 1
ATOM 1349 N N . ALA A 1 178 ? -5.455 4.500 22.637 1.00 90.62 178 ALA A N 1
ATOM 1350 C CA . ALA A 1 178 ? -5.211 5.176 23.902 1.00 90.62 178 ALA A CA 1
ATOM 1351 C C . ALA A 1 178 ? -6.517 5.642 24.564 1.00 90.62 178 ALA A C 1
ATOM 1353 O O . ALA A 1 178 ? -6.716 5.399 25.752 1.00 90.62 178 ALA A O 1
ATOM 1354 N N . THR A 1 179 ? -7.424 6.265 23.804 1.00 88.19 179 THR A N 1
ATOM 1355 C CA . THR A 1 179 ? -8.699 6.777 24.331 1.00 88.19 179 THR A CA 1
ATOM 1356 C C . THR A 1 179 ? -9.645 5.654 24.760 1.00 88.19 179 THR A C 1
ATOM 1358 O O . THR A 1 179 ? -10.284 5.763 25.800 1.00 88.19 179 THR A O 1
ATOM 1361 N N . GLN A 1 180 ? -9.720 4.568 23.988 1.00 88.62 180 GLN A N 1
ATOM 1362 C CA . GLN A 1 180 ? -10.662 3.464 24.213 1.00 88.62 180 GLN A CA 1
ATOM 1363 C C . GLN A 1 180 ? -10.040 2.264 24.948 1.00 88.62 180 GLN A C 1
ATOM 1365 O O . GLN A 1 180 ? -10.687 1.229 25.091 1.00 88.62 180 GLN A O 1
ATOM 1370 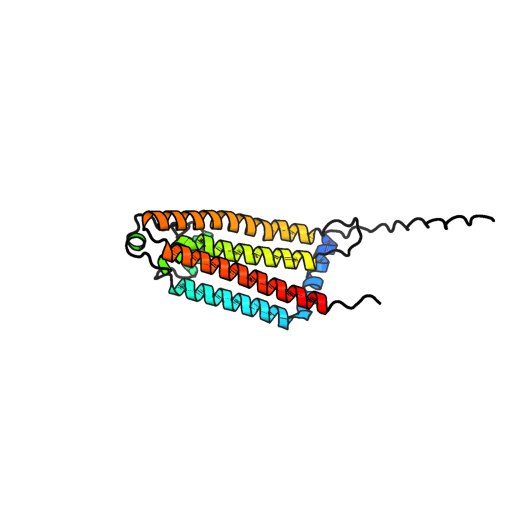N N . GLN A 1 181 ? -8.774 2.362 25.379 1.00 92.75 181 GLN A N 1
ATOM 1371 C CA . GLN A 1 181 ? -7.999 1.252 25.961 1.00 92.75 181 GLN A CA 1
ATOM 1372 C C . GLN A 1 181 ? -7.979 -0.015 25.075 1.00 92.75 181 GLN A C 1
ATOM 1374 O O . GLN A 1 181 ? -7.849 -1.143 25.552 1.00 92.75 181 GLN A O 1
ATOM 1379 N N . ALA A 1 182 ? -8.072 0.159 23.753 1.00 93.00 182 ALA A N 1
ATOM 1380 C CA . ALA A 1 182 ? -8.196 -0.911 22.759 1.00 93.00 182 ALA A CA 1
ATOM 1381 C C . ALA A 1 182 ? -6.832 -1.406 22.227 1.00 93.00 182 ALA A C 1
ATOM 1383 O O . ALA A 1 182 ? -6.657 -1.713 21.040 1.00 93.00 182 ALA A O 1
ATOM 1384 N N . TRP A 1 183 ? -5.832 -1.486 23.110 1.00 96.12 183 TRP A N 1
ATOM 1385 C CA . TRP A 1 183 ? -4.469 -1.905 22.763 1.00 96.12 183 TRP A CA 1
ATOM 1386 C C . TRP A 1 183 ? -4.377 -3.307 22.147 1.00 96.12 183 TRP A C 1
ATOM 1388 O O . TRP A 1 183 ? -3.670 -3.440 21.147 1.00 96.12 183 TRP A O 1
ATOM 1398 N N . PRO A 1 184 ? -5.091 -4.346 22.635 1.00 96.25 184 PRO A N 1
ATOM 1399 C CA . PRO A 1 184 ? -4.983 -5.686 22.056 1.00 96.25 184 PRO A CA 1
ATOM 1400 C C .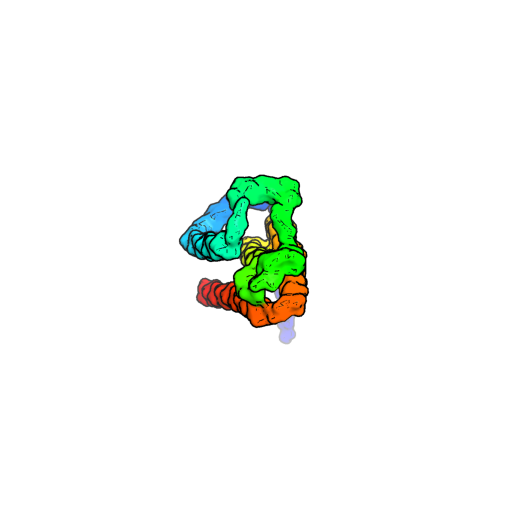 PRO A 1 184 ? -5.381 -5.737 20.574 1.00 96.25 184 PRO A C 1
ATOM 1402 O O . PRO A 1 184 ? -4.666 -6.323 19.762 1.00 96.25 184 PRO A O 1
ATOM 1405 N N . ALA A 1 185 ? -6.482 -5.074 20.201 1.00 92.88 185 ALA A N 1
ATOM 1406 C CA . ALA A 1 185 ? -6.943 -5.007 18.814 1.00 92.88 185 ALA A CA 1
ATOM 1407 C C . ALA A 1 185 ? -5.957 -4.231 17.928 1.00 92.88 185 ALA A C 1
ATOM 1409 O O . ALA A 1 185 ? -5.641 -4.658 16.819 1.00 92.88 185 ALA A O 1
ATOM 1410 N N . THR A 1 186 ? -5.411 -3.132 18.447 1.00 94.56 186 THR A N 1
ATOM 1411 C CA . THR A 1 186 ? -4.397 -2.325 17.758 1.00 94.56 186 THR A CA 1
ATOM 1412 C C . THR A 1 186 ? -3.115 -3.113 17.508 1.00 94.56 186 THR A C 1
ATOM 1414 O O . THR A 1 186 ? -2.626 -3.156 16.380 1.00 94.56 186 THR A O 1
ATOM 1417 N N . ILE A 1 187 ? -2.602 -3.806 18.529 1.00 96.75 187 ILE A N 1
ATOM 1418 C CA . ILE A 1 187 ? -1.427 -4.678 18.413 1.00 96.75 187 ILE A CA 1
ATOM 1419 C C . ILE A 1 187 ? -1.685 -5.783 17.387 1.00 96.75 187 ILE A C 1
ATOM 1421 O O . ILE A 1 187 ? -0.814 -6.057 16.565 1.00 96.75 187 ILE A O 1
ATOM 1425 N N . ALA A 1 188 ? -2.881 -6.377 17.376 1.00 92.75 188 ALA A N 1
ATOM 1426 C CA . ALA A 1 188 ? -3.247 -7.388 16.389 1.00 92.75 188 ALA A CA 1
ATOM 1427 C C . ALA A 1 188 ? -3.230 -6.836 14.949 1.00 92.75 188 ALA A C 1
ATOM 1429 O O . ALA A 1 188 ? -2.664 -7.481 14.067 1.00 92.75 188 ALA A O 1
ATOM 1430 N N . VAL A 1 189 ? -3.765 -5.632 14.699 1.00 92.88 189 VAL A N 1
ATOM 1431 C CA . VAL A 1 189 ? -3.677 -4.979 13.374 1.00 92.88 189 VAL A CA 1
ATOM 1432 C C . VAL A 1 189 ? -2.220 -4.737 12.975 1.00 92.88 189 VAL A C 1
ATOM 1434 O O . VAL A 1 189 ? -1.823 -5.085 11.862 1.00 92.88 189 VAL A O 1
ATOM 1437 N N . LEU A 1 190 ? -1.402 -4.185 13.876 1.00 94.81 190 LEU A N 1
ATOM 1438 C CA . LEU A 1 190 ? 0.016 -3.924 13.607 1.00 94.81 190 LEU A CA 1
ATOM 1439 C C . LEU A 1 190 ? 0.789 -5.220 13.324 1.00 94.81 190 LEU A C 1
ATOM 1441 O O . LEU A 1 190 ? 1.586 -5.269 12.386 1.00 94.81 190 LEU A O 1
ATOM 1445 N N . ALA A 1 191 ? 0.516 -6.284 14.079 1.00 93.75 191 ALA A N 1
ATOM 1446 C CA . ALA A 1 191 ? 1.111 -7.599 13.872 1.00 93.75 191 ALA A CA 1
ATOM 1447 C C . ALA A 1 191 ? 0.717 -8.200 12.514 1.00 93.75 191 ALA A C 1
ATOM 1449 O O . ALA A 1 191 ? 1.574 -8.742 11.816 1.00 93.75 191 ALA A O 1
ATOM 1450 N N . LEU A 1 192 ? -0.546 -8.058 12.095 1.00 92.06 192 LEU A N 1
ATOM 1451 C CA . LEU A 1 192 ? -1.004 -8.489 10.771 1.00 92.06 192 LEU A CA 1
ATOM 1452 C C . LEU A 1 192 ? -0.302 -7.716 9.648 1.00 92.06 192 LEU A C 1
ATOM 1454 O O . LEU A 1 192 ? 0.132 -8.324 8.669 1.00 92.06 192 LEU A O 1
ATOM 1458 N N . MET A 1 193 ? -0.142 -6.398 9.793 1.00 93.06 193 MET A N 1
ATOM 1459 C CA . MET A 1 193 ? 0.571 -5.575 8.806 1.00 93.06 193 MET A CA 1
ATOM 1460 C C . MET A 1 193 ? 2.056 -5.936 8.726 1.00 93.06 193 MET A C 1
ATOM 1462 O O . MET A 1 193 ? 2.604 -6.068 7.629 1.00 93.06 193 MET A O 1
ATOM 1466 N N . LEU A 1 194 ? 2.700 -6.179 9.870 1.00 91.38 194 LEU A N 1
ATOM 1467 C CA . LEU A 1 194 ? 4.083 -6.645 9.919 1.00 91.38 194 LEU A CA 1
ATOM 1468 C C . LEU A 1 194 ? 4.231 -8.035 9.284 1.00 91.38 194 LEU A C 1
ATOM 1470 O O . LEU A 1 194 ? 5.161 -8.265 8.510 1.00 91.38 194 LEU A O 1
ATOM 1474 N N . GLY A 1 195 ? 3.292 -8.944 9.559 1.00 89.62 195 GLY A N 1
ATOM 1475 C CA . GLY A 1 195 ? 3.233 -10.271 8.950 1.00 89.62 195 GLY A CA 1
ATOM 1476 C C . GLY A 1 195 ? 3.079 -10.206 7.430 1.00 89.62 195 GLY A C 1
ATOM 1477 O O . GLY A 1 195 ? 3.814 -10.882 6.710 1.00 89.62 195 GLY A O 1
ATOM 1478 N N . PHE A 1 196 ? 2.197 -9.337 6.929 1.00 88.75 196 PHE A N 1
ATOM 1479 C CA . PHE A 1 196 ? 2.033 -9.087 5.497 1.00 88.75 196 PHE A CA 1
ATOM 1480 C C . PHE A 1 196 ? 3.328 -8.567 4.856 1.00 88.75 196 PHE A C 1
ATOM 1482 O O . PHE A 1 196 ? 3.808 -9.143 3.876 1.00 88.75 196 PHE A O 1
ATOM 1489 N N . ALA A 1 197 ? 3.945 -7.532 5.434 1.00 87.81 197 ALA A N 1
ATOM 1490 C CA . ALA A 1 197 ? 5.207 -6.986 4.938 1.00 87.81 197 ALA A CA 1
ATOM 1491 C C . ALA A 1 197 ? 6.337 -8.035 4.953 1.00 87.81 197 ALA A C 1
ATOM 1493 O O . ALA A 1 197 ? 7.112 -8.143 3.997 1.00 87.81 197 ALA A O 1
ATOM 1494 N N . GLY A 1 198 ? 6.402 -8.854 6.008 1.00 88.62 198 GLY A N 1
ATOM 1495 C CA . GLY A 1 198 ? 7.332 -9.975 6.127 1.00 88.62 198 GLY A CA 1
ATOM 1496 C C . GLY A 1 198 ? 7.123 -11.034 5.042 1.00 88.62 198 GLY A C 1
ATOM 1497 O O . GLY A 1 198 ? 8.088 -11.439 4.392 1.00 88.62 198 GLY A O 1
ATOM 1498 N N . ALA A 1 199 ? 5.874 -11.431 4.783 1.00 87.88 199 ALA A N 1
ATOM 1499 C CA . ALA A 1 199 ? 5.525 -12.397 3.742 1.00 87.88 199 ALA A CA 1
ATOM 1500 C C . ALA A 1 199 ? 5.902 -11.890 2.342 1.00 87.88 199 ALA A C 1
ATOM 1502 O O . ALA A 1 199 ? 6.518 -12.617 1.561 1.00 87.88 199 ALA A O 1
ATOM 1503 N N . VAL A 1 200 ? 5.614 -10.619 2.047 1.00 86.62 200 VAL A N 1
ATOM 1504 C CA . VAL A 1 200 ? 6.016 -9.955 0.798 1.00 86.62 200 VAL A CA 1
ATOM 1505 C C . VAL A 1 200 ? 7.539 -9.945 0.650 1.00 86.62 200 VAL A C 1
ATOM 1507 O O . VAL A 1 200 ? 8.071 -10.288 -0.409 1.00 86.62 200 VAL A O 1
ATOM 1510 N N . ARG A 1 201 ? 8.276 -9.585 1.707 1.00 86.25 201 ARG A N 1
ATOM 1511 C CA . ARG A 1 201 ? 9.746 -9.573 1.690 1.00 86.25 201 ARG A CA 1
ATOM 1512 C C . ARG A 1 201 ? 10.321 -10.973 1.468 1.00 86.25 201 ARG A C 1
ATOM 1514 O O . ARG A 1 201 ? 11.252 -11.127 0.678 1.00 86.25 201 ARG A O 1
ATOM 1521 N N . LEU A 1 202 ? 9.759 -11.987 2.124 1.00 86.19 202 LEU A N 1
ATOM 1522 C CA . LEU A 1 202 ? 10.178 -13.377 1.970 1.00 86.19 202 LEU A CA 1
ATOM 1523 C C . LEU A 1 202 ? 9.913 -13.887 0.548 1.00 86.19 202 LEU A C 1
ATOM 1525 O O . LEU A 1 202 ? 10.816 -14.447 -0.073 1.00 86.19 202 LEU A O 1
ATOM 1529 N N . ALA A 1 203 ? 8.718 -13.640 0.006 1.00 83.06 203 ALA A N 1
ATOM 1530 C CA . ALA A 1 203 ? 8.363 -14.004 -1.364 1.00 83.06 203 ALA A CA 1
ATOM 1531 C C . ALA A 1 203 ? 9.340 -13.385 -2.377 1.00 83.06 203 ALA A C 1
ATOM 1533 O O . ALA A 1 203 ? 9.843 -14.078 -3.261 1.00 83.06 203 ALA A O 1
ATOM 1534 N N . ASN A 1 204 ? 9.686 -12.109 -2.191 1.00 83.44 204 ASN A N 1
ATOM 1535 C CA . ASN A 1 204 ? 10.690 -11.428 -3.006 1.00 83.44 204 ASN A CA 1
ATOM 1536 C C . ASN A 1 204 ? 12.079 -12.069 -2.893 1.00 83.44 204 ASN A C 1
ATOM 1538 O O . ASN A 1 204 ? 12.714 -12.335 -3.911 1.00 83.44 204 ASN A O 1
ATOM 1542 N N . GLY A 1 205 ? 12.535 -12.378 -1.677 1.00 83.44 205 GLY A N 1
ATOM 1543 C CA . GLY A 1 205 ? 13.822 -13.047 -1.470 1.00 83.44 205 GLY A CA 1
ATOM 1544 C C . GLY A 1 205 ? 13.894 -14.430 -2.128 1.00 83.44 205 GLY A C 1
ATOM 1545 O O . GLY A 1 205 ? 14.939 -14.817 -2.651 1.00 83.44 205 GLY A O 1
ATOM 1546 N N . LEU A 1 206 ? 12.784 -15.170 -2.155 1.00 84.88 206 LEU A N 1
ATOM 1547 C CA . LEU A 1 206 ? 12.706 -16.469 -2.827 1.00 84.88 206 LEU A CA 1
ATOM 1548 C C . LEU A 1 206 ? 12.730 -16.343 -4.355 1.00 84.88 206 LEU A C 1
ATOM 1550 O O . LEU A 1 206 ? 13.372 -17.160 -5.017 1.00 84.88 206 LEU A O 1
ATOM 1554 N N . LEU A 1 207 ? 12.065 -15.330 -4.918 1.00 80.25 207 LEU A N 1
ATOM 1555 C CA . LEU A 1 207 ? 12.123 -15.046 -6.356 1.00 80.25 207 LEU A CA 1
ATOM 1556 C C . LEU A 1 207 ? 13.545 -14.672 -6.790 1.00 80.25 207 LEU A C 1
ATOM 1558 O O . LEU A 1 207 ? 14.037 -15.193 -7.786 1.00 80.25 207 LEU A O 1
ATOM 1562 N N . ASP A 1 208 ? 14.244 -13.873 -5.987 1.00 83.56 208 ASP A N 1
ATOM 1563 C CA . ASP A 1 208 ? 15.621 -13.459 -6.279 1.00 83.56 208 ASP A CA 1
ATOM 1564 C C . ASP A 1 208 ? 16.599 -14.624 -6.324 1.00 83.56 208 ASP A C 1
ATOM 1566 O O . ASP A 1 208 ? 17.433 -14.705 -7.224 1.00 83.56 208 ASP A O 1
ATOM 1570 N N . ARG A 1 209 ? 16.473 -15.561 -5.380 1.00 85.62 209 ARG A N 1
ATOM 1571 C CA . ARG A 1 209 ? 17.296 -16.777 -5.360 1.00 85.62 209 ARG A CA 1
ATOM 1572 C C . ARG A 1 209 ? 17.066 -17.654 -6.592 1.00 85.62 209 ARG A C 1
ATOM 1574 O O . ARG A 1 209 ? 17.982 -18.336 -7.037 1.00 85.62 209 ARG A O 1
ATOM 1581 N N . ARG A 1 210 ? 15.853 -17.665 -7.153 1.00 82.19 210 ARG A N 1
ATOM 1582 C CA . ARG A 1 210 ? 15.566 -18.415 -8.389 1.00 82.19 210 ARG A CA 1
ATOM 1583 C C . ARG A 1 210 ? 16.223 -17.766 -9.602 1.00 82.19 210 ARG A C 1
ATOM 1585 O O . ARG A 1 210 ? 16.730 -18.489 -10.457 1.00 82.19 210 ARG A O 1
ATOM 1592 N N . ASP A 1 211 ? 16.230 -16.437 -9.659 1.00 78.81 211 ASP A N 1
ATOM 1593 C CA . ASP A 1 211 ? 16.862 -15.689 -10.746 1.00 78.81 211 ASP A CA 1
ATOM 1594 C C . ASP A 1 211 ? 18.389 -15.900 -10.745 1.00 78.81 211 ASP A C 1
ATOM 1596 O O . ASP A 1 211 ? 18.978 -16.121 -11.803 1.00 78.81 211 ASP A O 1
ATOM 1600 N N . THR A 1 212 ? 19.032 -15.932 -9.569 1.00 82.69 212 THR A N 1
ATOM 1601 C CA . THR A 1 212 ? 20.484 -16.174 -9.467 1.00 82.69 212 THR A CA 1
ATOM 1602 C C . THR A 1 212 ? 20.888 -17.597 -9.844 1.00 82.69 212 THR A C 1
ATOM 1604 O O . THR A 1 212 ? 21.907 -17.780 -10.504 1.00 82.69 212 THR A O 1
ATOM 1607 N N . LEU A 1 213 ? 20.089 -18.609 -9.490 1.00 86.25 213 LEU A N 1
ATOM 1608 C CA . LEU A 1 213 ? 20.362 -20.006 -9.858 1.00 86.25 213 LEU A CA 1
ATOM 1609 C C . LEU A 1 213 ? 20.186 -20.287 -11.358 1.00 86.25 213 LEU A C 1
ATOM 1611 O O . LEU A 1 213 ? 20.760 -21.245 -11.870 1.00 86.25 213 LEU A O 1
ATOM 1615 N N . ARG A 1 214 ? 19.387 -19.476 -12.061 1.00 82.25 214 ARG A N 1
ATOM 1616 C CA . ARG A 1 214 ? 19.148 -19.607 -13.508 1.00 82.25 214 ARG A CA 1
ATOM 1617 C C . ARG A 1 214 ? 20.139 -18.828 -14.367 1.00 82.25 214 ARG A C 1
ATOM 1619 O O . ARG A 1 214 ? 20.127 -19.003 -15.584 1.00 82.25 214 ARG A O 1
ATOM 1626 N N . ALA A 1 215 ? 20.966 -17.971 -13.773 1.00 79.25 215 ALA A N 1
ATOM 1627 C CA . ALA A 1 215 ? 21.956 -17.222 -14.528 1.00 79.25 215 ALA A CA 1
ATOM 1628 C C . ALA A 1 215 ? 22.997 -18.194 -15.128 1.00 79.25 215 ALA A C 1
ATOM 1630 O O . ALA A 1 215 ? 23.578 -18.992 -14.385 1.00 79.25 215 ALA A O 1
ATOM 1631 N N . PRO A 1 216 ? 23.233 -18.172 -16.454 1.00 75.62 216 PRO A N 1
ATOM 1632 C CA . PRO A 1 216 ? 24.254 -19.009 -17.070 1.00 75.62 216 PRO A CA 1
ATOM 1633 C C . PRO A 1 216 ? 25.617 -18.672 -16.461 1.00 75.62 216 PRO A C 1
ATOM 1635 O O . PRO A 1 216 ? 25.985 -17.499 -16.365 1.00 75.62 216 PRO A O 1
ATOM 1638 N N . ARG A 1 217 ? 26.361 -19.696 -16.020 1.00 77.62 217 ARG A N 1
ATOM 1639 C CA . ARG A 1 217 ? 27.726 -19.490 -15.524 1.00 77.62 217 ARG A CA 1
ATOM 1640 C C . ARG A 1 217 ? 28.576 -18.910 -16.660 1.00 77.62 217 ARG A C 1
ATOM 1642 O O . ARG A 1 217 ? 28.508 -19.455 -17.766 1.00 77.62 217 ARG A O 1
ATOM 1649 N N . PRO A 1 218 ? 29.356 -17.845 -16.407 1.00 75.62 218 PRO A N 1
ATOM 1650 C CA . PRO A 1 218 ? 30.328 -17.379 -17.384 1.00 75.62 218 PRO A CA 1
ATOM 1651 C C . PRO A 1 218 ? 31.289 -18.536 -17.690 1.00 75.62 218 PRO A C 1
ATOM 1653 O O . PRO A 1 218 ? 31.759 -19.205 -16.766 1.00 75.62 218 PRO A O 1
ATOM 1656 N N . ARG A 1 219 ? 31.469 -18.820 -18.982 1.00 65.56 219 ARG A N 1
ATOM 1657 C CA . ARG A 1 219 ? 32.482 -19.752 -19.485 1.00 65.56 219 ARG A CA 1
ATOM 1658 C C . ARG A 1 219 ? 33.803 -19.026 -19.651 1.00 65.56 219 ARG A C 1
ATOM 1660 O O . ARG A 1 219 ? 33.745 -17.839 -20.039 1.00 65.56 219 ARG A O 1
#

Solvent-accessible surface area (backbone atoms only — not comparable to full-atom values): 12600 Å² total; per-residue (Å²): 137,82,81,80,78,78,82,80,80,73,79,74,78,79,70,79,75,72,72,75,48,72,71,56,57,60,64,43,48,60,60,46,57,53,64,61,48,79,48,47,71,62,50,49,49,50,51,47,50,50,50,50,50,49,49,47,51,48,51,51,49,53,72,69,46,83,77,89,70,56,73,66,56,52,52,50,29,59,75,66,69,49,67,93,54,68,88,52,75,51,87,81,33,72,72,61,69,74,42,61,46,53,70,50,39,48,61,40,22,35,43,24,54,52,14,53,53,38,42,52,50,28,50,51,51,48,53,51,44,53,67,70,48,55,65,74,92,54,93,83,69,73,80,45,65,70,46,54,50,47,44,61,73,48,32,46,56,37,44,52,52,18,49,56,34,24,54,51,11,46,49,50,33,52,53,47,20,64,76,66,69,21,48,70,26,45,50,49,52,53,50,51,53,52,49,49,55,49,51,54,52,50,54,49,55,55,52,51,54,53,56,61,74,66,53,79,75,85,127

Nearest PDB structures (foldseek):
  8odt-assembly1_E  TM=3.832E-01  e=1.695E+00  Escherichia coli K-12
  6jx6-assembly1_A  TM=3.782E-01  e=4.777E+00  Homo sapiens
  6grj-assembly1_H  TM=3.240E-01  e=5.030E+00  Aeromonas hydrophila

Radius of gyration: 25.24 Å; Cα contacts (8 Å, |Δi|>4): 119; chains: 1; bounding box: 93×36×57 Å